Protein AF-A0A2P1PNV8-F1 (afdb_monomer_lite)

Secondary structure (DSSP, 8-state):
--HHHHHHHHHHHHHHHHS----PPP--TT-EEEEEETTEEEEEEEEEEETTEEEEEEPPTTT-PPPS-TTTS-EEEE-GGGEEPPP-PPPPPPPP-PPPPPP--------PPPPP-PPPPPPP-PPP----------------------S---SSPPPEEEEEEEESSSEEEEEEEEEETTEEEETTS-EEEEEE-TTSEEEEEES-GGG-SEEEEEEETTEEEEEEESSGGGTT-GGGEEEEEE--THHHHS-TTSS--TT-PPTT-EEEEEETTEEEEEEEEEE-SSEEEEEESSTTSPPEEEEGGGEEE-

Radius of gyration: 32.15 Å; chains: 1; bounding box: 77×94×90 Å

Structure (mmCIF, N/CA/C/O backbone):
data_AF-A0A2P1PNV8-F1
#
_entry.id   AF-A0A2P1PNV8-F1
#
loop_
_atom_site.group_PDB
_atom_site.id
_atom_site.type_symbol
_atom_site.label_atom_id
_atom_site.label_alt_id
_atom_site.label_comp_id
_atom_site.label_asym_id
_atom_site.label_entity_id
_atom_site.label_seq_id
_atom_site.pdbx_PDB_ins_code
_atom_site.Cartn_x
_atom_site.Cartn_y
_atom_site.Cartn_z
_atom_site.occupancy
_atom_site.B_iso_or_equiv
_atom_site.auth_seq_id
_atom_site.auth_comp_id
_atom_site.auth_asym_id
_atom_site.auth_atom_id
_atom_site.pdbx_PDB_model_num
ATOM 1 N N . MET A 1 1 ? -4.593 -5.694 -66.565 1.00 55.56 1 MET A N 1
ATOM 2 C CA . MET A 1 1 ? -4.814 -5.630 -65.098 1.00 55.56 1 MET A CA 1
ATOM 3 C C . MET A 1 1 ? -3.541 -5.500 -64.235 1.00 55.56 1 MET A C 1
ATOM 5 O O . MET A 1 1 ? -3.686 -5.375 -63.031 1.00 55.56 1 MET A O 1
ATOM 9 N N . ARG A 1 2 ? -2.308 -5.434 -64.776 1.00 52.28 2 ARG A N 1
ATOM 10 C CA . ARG A 1 2 ? -1.071 -5.348 -63.953 1.00 52.28 2 ARG A CA 1
ATOM 11 C C . ARG A 1 2 ? -0.603 -3.929 -63.569 1.00 52.28 2 ARG A C 1
ATOM 13 O O . ARG A 1 2 ? 0.247 -3.788 -62.704 1.00 52.28 2 ARG A O 1
ATOM 20 N N . VAL A 1 3 ? -1.182 -2.878 -64.154 1.00 51.75 3 VAL A N 1
ATOM 21 C CA . VAL A 1 3 ? -0.738 -1.480 -63.939 1.00 51.75 3 VAL A CA 1
ATOM 22 C C . VAL A 1 3 ? -1.290 -0.867 -62.637 1.00 51.75 3 VAL A C 1
ATOM 24 O O . VAL A 1 3 ? -0.670 0.018 -62.060 1.00 51.75 3 VAL A O 1
ATOM 27 N N . ARG A 1 4 ? -2.406 -1.381 -62.095 1.00 52.06 4 ARG A N 1
ATOM 28 C CA . ARG A 1 4 ? -3.006 -0.859 -60.848 1.00 52.06 4 ARG A CA 1
ATOM 29 C C . ARG A 1 4 ? -2.235 -1.227 -59.569 1.00 52.06 4 ARG A C 1
ATOM 31 O O . ARG A 1 4 ? -2.367 -0.512 -58.579 1.00 52.06 4 ARG A O 1
ATOM 38 N N . HIS A 1 5 ? -1.412 -2.279 -59.584 1.00 52.78 5 HIS A N 1
ATOM 39 C CA . HIS A 1 5 ? -0.628 -2.687 -58.407 1.00 52.78 5 HIS A CA 1
ATOM 40 C C . HIS A 1 5 ? 0.687 -1.912 -58.241 1.00 52.78 5 HIS A C 1
ATOM 42 O O . HIS A 1 5 ? 1.102 -1.672 -57.112 1.00 52.78 5 HIS A O 1
ATOM 48 N N . LEU A 1 6 ? 1.296 -1.433 -59.331 1.00 55.78 6 LEU A N 1
ATOM 49 C CA . LEU A 1 6 ? 2.515 -0.614 -59.258 1.00 55.78 6 LEU A CA 1
ATOM 50 C C . LEU A 1 6 ? 2.248 0.796 -58.706 1.00 55.78 6 LEU A C 1
ATOM 52 O O . LEU A 1 6 ? 3.079 1.332 -57.979 1.00 55.78 6 LEU A O 1
ATOM 56 N N . LEU A 1 7 ? 1.067 1.368 -58.970 1.00 58.81 7 LEU A N 1
ATOM 57 C CA . LEU A 1 7 ? 0.715 2.705 -58.477 1.00 58.81 7 LEU A CA 1
ATOM 58 C C . LEU A 1 7 ? 0.464 2.737 -56.954 1.00 58.81 7 LEU A C 1
ATOM 60 O O . LEU A 1 7 ? 0.778 3.729 -56.308 1.00 58.81 7 LEU A O 1
ATOM 64 N N . HIS A 1 8 ? -0.038 1.644 -56.362 1.00 57.22 8 HIS A N 1
ATOM 65 C CA . HIS A 1 8 ? -0.255 1.557 -54.909 1.00 57.22 8 HIS A CA 1
ATOM 66 C C . HIS A 1 8 ? 1.054 1.363 -54.130 1.00 57.22 8 HIS A C 1
ATOM 68 O O . HIS A 1 8 ? 1.217 1.947 -53.061 1.00 57.22 8 HIS A O 1
ATOM 74 N N . ALA A 1 9 ? 2.012 0.603 -54.674 1.00 60.09 9 ALA A N 1
ATOM 75 C CA . ALA A 1 9 ? 3.318 0.418 -54.040 1.00 60.09 9 ALA A CA 1
ATOM 76 C C . ALA A 1 9 ? 4.155 1.712 -54.041 1.00 60.09 9 ALA A C 1
ATOM 78 O O . ALA A 1 9 ? 4.793 2.034 -53.041 1.00 60.09 9 ALA A O 1
ATOM 79 N N . ALA A 1 10 ? 4.103 2.492 -55.127 1.00 59.62 10 ALA A N 1
ATOM 80 C CA . ALA A 1 10 ? 4.797 3.778 -55.206 1.00 59.62 10 ALA A CA 1
ATOM 81 C C . ALA A 1 10 ? 4.191 4.837 -54.265 1.00 59.62 10 ALA A C 1
ATOM 83 O O . ALA A 1 10 ? 4.927 5.614 -53.660 1.00 59.62 10 ALA A O 1
ATOM 84 N N . LEU A 1 11 ? 2.863 4.840 -54.089 1.00 58.59 11 LEU A N 1
ATOM 85 C CA . LEU A 1 11 ? 2.192 5.775 -53.181 1.00 58.59 11 LEU A CA 1
ATOM 86 C C . LEU A 1 11 ? 2.457 5.442 -51.700 1.00 58.59 11 LEU A C 1
ATOM 88 O O . LEU A 1 11 ? 2.653 6.352 -50.901 1.00 58.59 11 LEU A O 1
ATOM 92 N N . ALA A 1 12 ? 2.546 4.156 -51.337 1.00 56.88 12 ALA A N 1
ATOM 93 C CA . ALA A 1 12 ? 2.898 3.735 -49.977 1.00 56.88 12 ALA A CA 1
ATOM 94 C C . ALA A 1 12 ? 4.347 4.095 -49.594 1.00 56.88 12 ALA A C 1
ATOM 96 O O . ALA A 1 12 ? 4.614 4.445 -48.445 1.00 56.88 12 ALA A O 1
ATOM 97 N N . LEU A 1 13 ? 5.279 4.071 -50.556 1.00 55.22 13 LEU A N 1
ATOM 98 C CA . LEU A 1 13 ? 6.666 4.478 -50.312 1.00 55.22 13 LEU A CA 1
ATOM 99 C C . LEU A 1 13 ? 6.799 5.998 -50.109 1.00 55.22 13 LEU A C 1
ATOM 101 O O . LEU A 1 13 ? 7.635 6.435 -49.323 1.00 55.22 13 LEU A O 1
ATOM 105 N N . LEU A 1 14 ? 5.960 6.806 -50.770 1.00 53.53 14 LEU A N 1
ATOM 106 C CA . LEU A 1 14 ? 6.000 8.267 -50.641 1.00 53.53 14 LEU A CA 1
ATOM 107 C C . LEU A 1 14 ? 5.450 8.763 -49.289 1.00 53.53 14 LEU A C 1
ATOM 109 O O . LEU A 1 14 ? 5.936 9.761 -48.760 1.00 53.53 14 LEU A O 1
ATOM 113 N N . ILE A 1 15 ? 4.475 8.057 -48.704 1.00 58.16 15 ILE A N 1
ATOM 114 C CA . ILE A 1 15 ? 3.885 8.423 -47.403 1.00 58.16 15 ILE A CA 1
ATOM 115 C C . ILE A 1 15 ? 4.885 8.200 -46.253 1.00 58.16 15 ILE A C 1
ATOM 117 O O . ILE A 1 15 ? 4.979 9.042 -45.362 1.00 58.16 15 ILE A O 1
ATOM 121 N N . ASN A 1 16 ? 5.706 7.143 -46.309 1.00 53.16 16 ASN A N 1
ATOM 122 C CA . ASN A 1 16 ? 6.742 6.881 -45.296 1.00 53.16 16 ASN A CA 1
ATOM 123 C C . ASN A 1 16 ? 7.929 7.861 -45.340 1.00 53.16 16 ASN A C 1
ATOM 125 O O . ASN A 1 16 ? 8.643 7.984 -44.353 1.00 53.16 16 ASN A O 1
ATOM 129 N N . VAL A 1 17 ? 8.152 8.566 -46.455 1.00 57.34 17 VAL A N 1
ATOM 130 C CA . VAL A 1 17 ? 9.231 9.570 -46.567 1.00 57.34 17 VAL A CA 1
ATOM 131 C C . VAL A 1 17 ? 8.767 10.956 -46.105 1.00 57.34 17 VAL A C 1
ATOM 133 O O . VAL A 1 17 ? 9.571 11.744 -45.613 1.00 57.34 17 VAL A O 1
ATOM 136 N N . LEU A 1 18 ? 7.468 11.256 -46.222 1.00 54.50 18 LEU A N 1
ATOM 137 C CA . LEU A 1 18 ? 6.887 12.525 -45.763 1.00 54.50 18 LEU A CA 1
ATOM 138 C C . LEU A 1 18 ? 6.610 12.551 -44.255 1.00 54.50 18 LEU A C 1
ATOM 140 O O . LEU A 1 18 ? 6.590 13.628 -43.664 1.00 54.50 18 LEU A O 1
ATOM 144 N N . MET A 1 19 ? 6.464 11.388 -43.617 1.00 54.50 19 MET A N 1
ATOM 145 C CA . MET A 1 19 ? 6.553 11.262 -42.163 1.00 54.50 19 MET A CA 1
ATOM 146 C C . MET A 1 19 ? 8.001 10.982 -41.776 1.00 54.50 19 MET A C 1
ATOM 148 O O . MET A 1 19 ? 8.349 9.877 -41.366 1.00 54.50 19 MET A O 1
ATOM 152 N N . GLY A 1 20 ? 8.860 11.992 -41.955 1.00 52.88 20 GLY A N 1
ATOM 153 C CA . GLY A 1 20 ? 10.214 11.957 -41.409 1.00 52.88 20 GLY A CA 1
ATOM 154 C C . GLY A 1 20 ? 10.164 11.547 -39.932 1.00 52.88 20 GLY A C 1
ATOM 155 O O . GLY A 1 20 ? 9.179 11.873 -39.260 1.00 52.88 20 GLY A O 1
ATOM 156 N N . PRO A 1 21 ? 11.168 10.806 -39.429 1.00 60.69 21 PRO A N 1
ATOM 157 C CA . PRO A 1 21 ? 11.173 10.360 -38.045 1.00 60.69 21 PRO A CA 1
ATOM 158 C C . PRO A 1 21 ? 1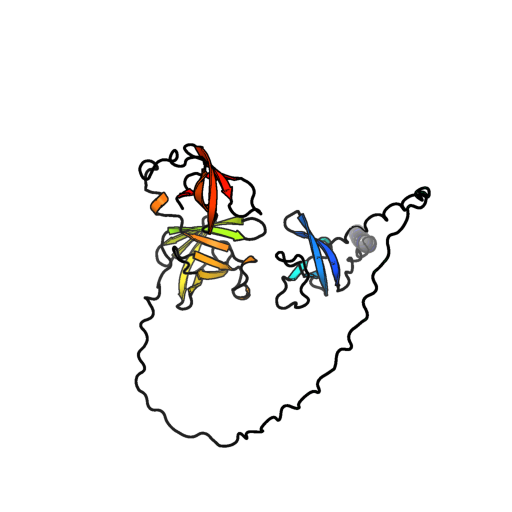0.967 11.593 -37.174 1.00 60.69 21 PRO A C 1
ATOM 160 O O . PRO A 1 21 ? 11.778 12.519 -37.214 1.00 60.69 21 PRO A O 1
ATOM 163 N N . ALA A 1 22 ? 9.846 11.642 -36.452 1.00 61.66 22 ALA A N 1
ATOM 164 C CA . ALA A 1 22 ? 9.661 12.635 -35.414 1.00 61.66 22 ALA A CA 1
ATOM 165 C C . ALA A 1 22 ? 10.887 12.493 -34.515 1.00 61.66 22 ALA A C 1
ATOM 167 O O . ALA A 1 22 ? 11.084 11.429 -33.927 1.00 61.66 22 ALA A O 1
ATOM 168 N N . PHE A 1 23 ? 11.771 13.492 -34.534 1.00 65.69 23 PHE A N 1
ATOM 169 C CA . PHE A 1 23 ? 12.992 13.464 -33.746 1.00 65.69 23 PHE A CA 1
ATOM 170 C C . PHE A 1 23 ? 12.557 13.240 -32.305 1.00 65.69 23 PHE A C 1
ATOM 172 O O . PHE A 1 23 ? 11.892 14.096 -31.720 1.00 65.69 23 PHE A O 1
ATOM 179 N N . ALA A 1 24 ? 12.832 12.045 -31.784 1.00 76.50 24 ALA A N 1
ATOM 180 C CA . ALA A 1 24 ? 12.531 11.733 -30.404 1.00 76.50 24 ALA A CA 1
ATOM 181 C C . ALA A 1 24 ? 13.266 12.775 -29.566 1.00 76.50 24 ALA A C 1
ATOM 183 O O . ALA A 1 24 ? 14.473 12.949 -29.734 1.00 76.50 24 ALA A O 1
ATOM 184 N N . THR A 1 25 ? 12.528 13.508 -28.734 1.00 89.25 25 THR A N 1
ATOM 185 C CA . THR A 1 25 ? 13.113 14.492 -27.829 1.00 89.25 25 THR A CA 1
ATOM 186 C C . THR A 1 25 ? 14.240 13.816 -27.052 1.00 89.25 25 THR A C 1
ATOM 188 O O . THR A 1 25 ? 14.023 12.801 -26.387 1.00 89.25 25 THR A O 1
ATOM 191 N N . GLU A 1 26 ? 15.454 14.338 -27.203 1.00 94.62 26 GLU A N 1
ATOM 192 C CA . GLU A 1 26 ? 16.631 13.844 -26.501 1.00 94.62 26 GLU A CA 1
ATOM 193 C C . GLU A 1 26 ? 16.784 14.621 -25.192 1.00 94.62 26 GLU A C 1
ATOM 195 O O . GLU A 1 26 ? 16.826 15.854 -25.181 1.00 94.62 26 GLU A O 1
ATOM 200 N N . PHE A 1 27 ? 16.843 13.889 -24.088 1.00 96.12 27 PHE A N 1
ATOM 201 C CA . PHE A 1 27 ? 16.972 14.407 -22.739 1.00 96.12 27 PHE A CA 1
ATOM 202 C C . PHE A 1 27 ? 18.385 14.162 -22.219 1.00 96.12 27 PHE A C 1
ATOM 204 O O . PHE A 1 27 ? 18.948 13.077 -22.364 1.00 96.12 27 PHE A O 1
ATOM 211 N N . GLN A 1 28 ? 18.961 15.177 -21.583 1.00 97.19 28 GLN A N 1
ATOM 212 C CA . GLN A 1 28 ? 20.329 15.116 -21.076 1.00 97.19 28 GLN A CA 1
ATOM 213 C C . GLN A 1 28 ? 20.356 14.580 -19.633 1.00 97.19 28 GLN A C 1
ATOM 215 O O . GLN A 1 28 ? 19.495 14.956 -18.834 1.00 97.19 28 GLN A O 1
ATOM 220 N N . PRO A 1 29 ? 21.340 13.748 -19.242 1.00 97.19 29 PRO A N 1
ATOM 221 C CA . PRO A 1 29 ? 21.543 13.378 -17.842 1.00 97.19 29 PRO A CA 1
ATOM 222 C C . PRO A 1 29 ? 21.634 14.607 -16.924 1.00 97.19 29 PRO A C 1
ATOM 224 O O . PRO A 1 29 ? 22.308 15.587 -17.234 1.00 97.19 29 PRO A O 1
ATOM 227 N N . GLY A 1 30 ? 20.941 14.557 -15.789 1.00 95.62 30 GLY A N 1
ATOM 228 C CA . GLY A 1 30 ? 20.807 15.656 -14.833 1.00 95.62 30 GLY A CA 1
ATOM 229 C C . GLY A 1 30 ? 19.710 16.674 -15.168 1.00 95.62 30 GLY A C 1
ATOM 230 O O . GLY A 1 30 ? 19.400 1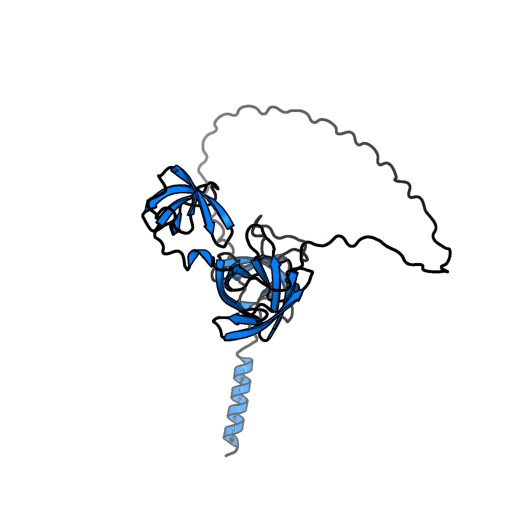7.516 -14.327 1.00 95.62 30 GLY A O 1
ATOM 231 N N . GLN A 1 31 ? 19.093 16.606 -16.352 1.00 97.12 31 GLN A N 1
ATOM 232 C CA . GLN A 1 31 ? 18.015 17.513 -16.740 1.00 97.12 31 GLN A CA 1
ATOM 233 C C . GLN A 1 31 ? 16.759 17.277 -15.894 1.00 97.12 31 GLN A C 1
ATOM 235 O O . GLN A 1 31 ? 16.350 16.136 -15.683 1.00 97.12 31 GLN A O 1
ATOM 240 N N . ILE A 1 32 ? 16.127 18.359 -15.434 1.00 96.81 32 ILE A N 1
ATOM 241 C CA . ILE A 1 32 ? 14.820 18.283 -14.776 1.00 96.81 32 ILE A CA 1
ATOM 242 C C . ILE A 1 32 ? 13.729 18.252 -15.842 1.00 96.81 32 ILE A C 1
ATOM 244 O O . ILE A 1 32 ? 13.701 19.094 -16.742 1.00 96.81 32 ILE A O 1
ATOM 248 N N . VAL A 1 33 ? 12.837 17.277 -15.721 1.00 97.06 33 VAL A N 1
ATOM 249 C CA . VAL A 1 33 ? 11.672 17.071 -16.582 1.00 97.06 33 VAL A CA 1
ATOM 250 C C . VAL A 1 33 ? 10.409 17.016 -15.733 1.00 97.06 33 VAL A C 1
ATOM 252 O O . VAL A 1 33 ? 10.455 16.706 -14.545 1.00 97.06 33 VAL A O 1
ATOM 255 N N . ILE A 1 34 ? 9.276 17.320 -16.354 1.00 96.50 34 ILE A N 1
ATOM 256 C CA . ILE A 1 34 ? 7.944 17.149 -15.789 1.00 96.50 34 ILE A CA 1
ATOM 257 C C . ILE A 1 34 ? 7.341 15.870 -16.359 1.00 96.50 34 ILE A C 1
ATOM 259 O O . ILE A 1 34 ? 7.235 15.718 -17.580 1.00 96.50 34 ILE A O 1
ATOM 263 N N . VAL A 1 35 ? 6.922 14.980 -15.466 1.00 95.25 35 VAL A N 1
ATOM 264 C CA . VAL A 1 35 ? 6.282 13.702 -15.783 1.00 95.25 35 VAL A CA 1
ATOM 265 C C . VAL A 1 35 ? 4.850 13.735 -15.271 1.00 95.25 35 VAL A C 1
ATOM 267 O O . VAL A 1 35 ? 4.600 14.187 -14.155 1.00 95.25 35 VAL A O 1
ATOM 270 N N . GLN A 1 36 ? 3.894 13.253 -16.064 1.00 90.75 36 GLN A N 1
ATOM 271 C CA . GLN A 1 36 ? 2.532 13.041 -15.572 1.00 90.75 36 GLN A CA 1
ATOM 272 C C . GLN A 1 36 ? 2.494 11.760 -14.735 1.00 90.75 36 GLN A C 1
ATOM 274 O O . GLN A 1 36 ? 2.420 10.656 -15.273 1.00 90.75 36 GLN A O 1
ATOM 279 N N . HIS A 1 37 ? 2.545 11.907 -13.415 1.00 82.56 37 HIS A N 1
ATOM 280 C CA . HIS A 1 37 ? 2.456 10.807 -12.464 1.00 82.56 37 HIS A CA 1
ATOM 281 C C . HIS A 1 37 ? 1.074 10.855 -11.795 1.00 82.56 37 HIS A C 1
ATOM 283 O O . HIS A 1 37 ? 0.705 11.842 -11.164 1.00 82.56 37 HIS A O 1
ATOM 289 N N . TYR A 1 38 ? 0.242 9.832 -12.019 1.00 79.38 38 TYR A N 1
ATOM 290 C CA . TYR A 1 38 ? -1.154 9.775 -11.540 1.00 79.38 38 TYR A CA 1
ATOM 291 C C . TYR A 1 38 ? -2.004 11.023 -11.859 1.00 79.38 38 TYR A C 1
ATOM 293 O O . TYR A 1 38 ? -2.808 11.481 -11.046 1.00 79.38 38 TYR A O 1
ATOM 301 N N . GLY A 1 39 ? -1.827 11.587 -13.058 1.00 80.12 39 GLY A N 1
ATOM 302 C CA . GLY A 1 39 ? -2.577 12.763 -13.514 1.00 80.12 39 GLY A CA 1
ATOM 303 C C . GLY A 1 39 ? -2.142 14.084 -12.874 1.00 80.12 39 GLY A C 1
ATOM 304 O O . GLY A 1 39 ? -2.829 15.091 -13.047 1.00 80.12 39 GLY A O 1
ATOM 305 N N . LYS A 1 40 ? -1.025 14.093 -12.138 1.00 83.75 40 LYS A N 1
ATOM 306 C CA . LYS A 1 40 ? -0.378 15.309 -11.650 1.00 83.75 40 LYS A CA 1
ATOM 307 C C . LYS A 1 40 ? 1.003 15.467 -12.294 1.00 83.75 40 LYS A C 1
ATOM 309 O O . LYS A 1 40 ? 1.719 14.479 -12.448 1.00 83.75 40 LYS A O 1
ATOM 314 N N . PRO A 1 41 ? 1.395 16.696 -12.663 1.00 92.12 41 PRO A N 1
ATOM 315 C CA . PRO A 1 41 ? 2.754 16.969 -13.098 1.00 92.12 41 PRO A CA 1
ATOM 316 C C . PRO A 1 41 ? 3.701 16.915 -11.894 1.00 92.12 41 PRO A C 1
ATOM 318 O O . PRO A 1 41 ? 3.511 17.646 -10.923 1.00 92.12 41 PRO A O 1
ATOM 321 N N . GLU A 1 42 ? 4.731 16.082 -11.977 1.00 93.88 42 GLU A N 1
ATOM 322 C CA . GLU A 1 42 ? 5.781 15.961 -10.966 1.00 93.88 42 GLU A CA 1
ATOM 323 C C . GLU A 1 42 ? 7.166 16.136 -11.598 1.00 93.88 42 GLU A C 1
ATOM 325 O O . GLU A 1 42 ? 7.382 15.798 -12.762 1.00 93.88 42 GLU A O 1
ATOM 330 N N . GLU A 1 43 ? 8.105 16.693 -10.833 1.00 95.44 43 GLU A N 1
ATOM 331 C CA . GLU A 1 43 ? 9.486 16.883 -11.277 1.00 95.44 43 GLU A CA 1
ATOM 332 C C . GLU A 1 43 ? 10.300 15.601 -11.095 1.00 95.44 43 GLU A C 1
ATOM 334 O O . GLU A 1 43 ? 10.363 15.036 -10.001 1.00 95.44 43 GLU A O 1
ATOM 339 N N . ALA A 1 44 ? 11.001 15.199 -12.151 1.00 96.12 44 ALA A N 1
ATOM 340 C CA . ALA A 1 44 ? 11.962 14.109 -12.117 1.00 96.12 44 ALA A CA 1
ATOM 341 C C . ALA A 1 44 ? 13.298 14.548 -12.729 1.00 96.12 44 ALA A C 1
ATOM 343 O O . ALA A 1 44 ? 13.352 15.428 -13.590 1.00 96.12 44 ALA A O 1
ATOM 344 N N . ARG A 1 45 ? 14.393 13.930 -12.285 1.00 97.25 45 ARG A N 1
ATOM 345 C CA . ARG A 1 45 ? 15.743 14.146 -12.811 1.00 97.25 45 ARG A CA 1
ATOM 346 C C . ARG A 1 45 ? 16.077 13.031 -13.790 1.00 97.25 45 ARG A C 1
ATOM 348 O O . ARG A 1 45 ? 16.015 11.856 -13.441 1.00 97.25 45 ARG A O 1
ATOM 355 N N . VAL A 1 46 ? 16.440 13.383 -15.016 1.00 97.44 46 VAL A N 1
ATOM 356 C CA . VAL A 1 46 ? 16.873 12.414 -16.026 1.00 97.44 46 VAL A CA 1
ATOM 357 C C . VAL A 1 46 ? 18.188 11.794 -15.570 1.00 97.44 46 VAL A C 1
ATOM 359 O O . VAL A 1 46 ? 19.164 12.499 -15.330 1.00 97.44 46 VAL A O 1
ATOM 362 N N . VAL A 1 47 ? 18.224 10.472 -15.442 1.00 96.75 47 VAL A N 1
ATOM 363 C CA . VAL A 1 47 ? 19.439 9.726 -15.095 1.00 96.75 47 VAL A CA 1
ATOM 364 C C . VAL A 1 47 ? 20.186 9.355 -16.369 1.00 96.75 47 VAL A C 1
ATOM 366 O O . VAL A 1 47 ? 21.384 9.600 -16.487 1.00 96.75 47 VAL A O 1
ATOM 369 N N . ARG A 1 48 ? 19.470 8.771 -17.335 1.00 96.94 48 ARG A N 1
ATOM 370 C CA . ARG A 1 48 ? 19.981 8.423 -18.666 1.00 96.94 48 ARG A CA 1
ATOM 371 C C . ARG A 1 48 ? 18.836 8.219 -19.655 1.00 96.94 48 ARG A C 1
ATOM 373 O O . ARG A 1 48 ? 17.716 7.923 -19.246 1.00 96.94 48 ARG A O 1
ATOM 380 N N . GLN A 1 49 ? 19.147 8.300 -20.942 1.00 97.44 49 GLN A N 1
ATOM 381 C CA . GLN A 1 49 ? 18.262 7.899 -22.032 1.00 97.44 49 GLN A CA 1
ATOM 382 C C . GLN A 1 49 ? 18.950 6.818 -22.864 1.00 97.44 49 GLN A C 1
ATOM 384 O O . GLN A 1 49 ? 20.128 6.939 -23.198 1.00 97.44 49 GLN A O 1
ATOM 389 N N . ASP A 1 50 ? 18.222 5.752 -23.170 1.00 95.31 50 ASP A N 1
ATOM 390 C CA . ASP A 1 50 ? 18.689 4.642 -23.993 1.00 95.31 50 ASP A CA 1
ATOM 391 C C . ASP A 1 50 ? 17.549 4.119 -24.888 1.00 95.31 50 ASP A C 1
ATOM 393 O O . ASP A 1 50 ? 16.485 4.731 -24.997 1.00 95.31 50 ASP A O 1
ATOM 397 N N . GLN A 1 51 ? 17.775 2.999 -25.579 1.00 92.44 51 GLN A N 1
ATOM 398 C CA . GLN A 1 51 ? 16.792 2.415 -26.499 1.00 92.44 51 GLN A CA 1
ATOM 399 C C . GLN A 1 51 ? 15.487 1.953 -25.823 1.00 92.44 51 GLN A C 1
ATOM 401 O O . GLN A 1 51 ? 14.507 1.708 -26.523 1.00 92.44 51 GLN A O 1
ATOM 406 N N . TYR A 1 52 ? 15.462 1.809 -24.492 1.00 90.94 52 TYR A N 1
ATOM 407 C CA . TYR A 1 52 ? 14.275 1.404 -23.733 1.00 90.94 52 TYR A CA 1
ATOM 408 C C . TYR A 1 52 ? 13.433 2.597 -23.259 1.00 90.94 52 TYR A C 1
ATOM 410 O O . TYR A 1 52 ? 12.297 2.405 -22.825 1.00 90.94 52 TYR A O 1
ATOM 418 N N . GLY A 1 53 ? 13.962 3.819 -23.353 1.00 94.69 53 GLY A N 1
ATOM 419 C CA . GLY A 1 53 ? 13.291 5.047 -22.943 1.00 94.69 53 GLY A CA 1
ATOM 420 C C . GLY A 1 53 ? 14.206 5.947 -22.122 1.00 94.69 53 GLY A C 1
ATOM 421 O O . GLY A 1 53 ? 15.425 5.959 -22.290 1.00 94.69 53 GLY A O 1
ATOM 422 N N . VAL A 1 54 ? 13.606 6.721 -21.224 1.00 96.81 54 VAL A N 1
ATOM 423 C CA . VAL A 1 54 ? 14.317 7.651 -20.345 1.00 96.81 54 VAL A CA 1
ATOM 424 C C . VAL A 1 54 ? 14.186 7.160 -18.913 1.00 96.81 54 VAL A C 1
ATOM 426 O O . VAL A 1 54 ? 13.086 7.117 -18.366 1.00 96.81 54 VAL A O 1
ATOM 429 N N . LEU A 1 55 ? 15.305 6.781 -18.300 1.00 96.69 55 LEU A N 1
ATOM 430 C CA . LEU A 1 55 ? 15.352 6.480 -16.877 1.00 96.69 55 LEU A CA 1
ATOM 431 C C . LEU A 1 55 ? 15.337 7.801 -16.111 1.00 96.69 55 LEU A C 1
ATOM 433 O O . LEU A 1 55 ? 16.273 8.599 -16.222 1.00 96.69 55 LEU A O 1
ATOM 437 N N . VAL A 1 56 ? 14.292 8.015 -15.323 1.00 97.25 56 VAL A N 1
ATOM 438 C CA . VAL A 1 56 ? 14.140 9.191 -14.470 1.00 97.25 56 VAL A CA 1
ATOM 439 C C . VAL A 1 56 ? 14.246 8.805 -12.999 1.00 97.25 56 VAL A C 1
ATOM 441 O O . VAL A 1 56 ? 13.956 7.675 -12.609 1.00 97.25 56 VAL A O 1
ATOM 444 N N . GLN A 1 57 ? 14.679 9.758 -12.188 1.00 96.38 57 GLN A N 1
ATOM 445 C CA . GLN A 1 57 ? 14.753 9.678 -10.740 1.00 96.38 57 GLN A CA 1
ATOM 446 C C . GLN A 1 57 ? 13.762 10.665 -10.137 1.00 96.38 57 GLN A C 1
ATOM 448 O O . GLN A 1 57 ? 13.761 11.843 -10.499 1.00 96.38 57 GLN A O 1
ATOM 453 N N . TRP A 1 58 ? 12.949 10.197 -9.200 1.00 93.25 58 TRP A N 1
ATOM 454 C CA . TRP A 1 58 ? 11.981 11.037 -8.504 1.00 93.25 58 TRP A CA 1
ATOM 455 C C . TRP A 1 58 ? 12.631 11.758 -7.322 1.00 93.25 58 TRP A C 1
ATOM 457 O O . TRP A 1 58 ? 13.620 11.280 -6.758 1.00 93.25 58 TRP A O 1
ATOM 467 N N . LYS A 1 59 ? 12.071 12.911 -6.946 1.00 89.88 59 LYS A N 1
ATOM 468 C CA . LYS A 1 59 ? 12.391 13.534 -5.658 1.00 89.88 59 LYS A CA 1
ATOM 469 C C . LYS A 1 59 ? 11.960 12.606 -4.526 1.00 89.88 59 LYS A C 1
ATOM 471 O O . LYS A 1 59 ? 10.918 11.958 -4.620 1.00 89.88 59 LYS A O 1
ATOM 476 N N . ASP A 1 60 ? 12.737 12.568 -3.454 1.00 79.56 60 ASP A N 1
ATOM 477 C CA . ASP A 1 60 ? 12.284 11.974 -2.205 1.00 79.56 60 ASP A CA 1
ATOM 478 C C . ASP A 1 60 ? 11.120 12.809 -1.662 1.00 79.56 60 ASP A C 1
ATOM 480 O O . ASP A 1 60 ? 11.172 14.038 -1.627 1.00 79.56 60 ASP A O 1
ATOM 484 N N . TRP A 1 61 ? 10.032 12.152 -1.280 1.00 75.25 61 TRP A N 1
ATOM 485 C CA . TRP A 1 61 ? 8.843 12.833 -0.780 1.00 75.25 61 TRP A CA 1
ATOM 486 C C . TRP A 1 61 ? 9.050 13.402 0.632 1.00 75.25 61 TRP A C 1
ATOM 488 O O . TRP A 1 61 ? 8.312 14.307 1.019 1.00 75.25 61 TRP A O 1
ATOM 498 N N . GLN A 1 62 ? 10.016 12.882 1.404 1.00 67.19 62 GLN A N 1
ATOM 499 C CA . GLN A 1 62 ? 10.287 13.339 2.769 1.00 67.19 62 GLN A CA 1
ATOM 500 C C . GLN A 1 62 ? 10.965 14.705 2.783 1.00 67.19 62 GLN A C 1
ATOM 502 O O . GLN A 1 62 ? 10.590 15.566 3.577 1.00 67.19 62 GLN A O 1
ATOM 507 N N . ASP A 1 63 ? 11.961 14.900 1.919 1.00 82.75 63 ASP A N 1
ATOM 508 C CA . ASP A 1 63 ? 12.793 16.107 1.913 1.00 82.75 63 ASP A CA 1
ATOM 509 C C . ASP A 1 63 ? 12.706 16.924 0.610 1.00 82.75 63 ASP A C 1
ATOM 511 O O . ASP A 1 63 ? 13.197 18.053 0.553 1.00 82.75 63 ASP A O 1
ATOM 515 N N . GLY A 1 64 ? 12.039 16.406 -0.425 1.00 86.62 64 GLY A N 1
ATOM 516 C CA . GLY A 1 64 ? 11.880 17.068 -1.719 1.00 86.62 64 GLY A CA 1
ATOM 517 C C . GLY A 1 64 ? 13.162 17.123 -2.556 1.00 86.62 64 GLY A C 1
ATOM 518 O O . GLY A 1 64 ? 13.217 17.890 -3.525 1.00 86.62 64 GLY A O 1
ATOM 519 N N . THR A 1 65 ? 14.196 16.358 -2.198 1.00 91.31 65 THR A N 1
ATOM 520 C CA . THR A 1 65 ? 15.511 16.387 -2.846 1.00 91.31 65 THR A CA 1
ATOM 521 C C . THR A 1 65 ? 15.737 15.192 -3.770 1.00 91.31 65 THR A C 1
ATOM 523 O O . THR A 1 65 ? 15.072 14.162 -3.683 1.00 91.31 65 THR A O 1
ATOM 526 N N . PHE A 1 66 ? 16.667 15.341 -4.713 1.00 91.81 66 PHE A N 1
ATOM 527 C CA . PHE A 1 66 ? 17.164 14.220 -5.503 1.00 91.81 66 PHE A CA 1
ATOM 528 C C . PHE A 1 66 ? 18.392 13.642 -4.805 1.00 91.81 66 PHE A C 1
ATOM 530 O O . PHE A 1 66 ? 19.390 14.343 -4.648 1.00 91.81 66 PHE A O 1
ATOM 537 N N . HIS A 1 67 ? 18.345 12.366 -4.435 1.00 86.00 67 HIS A N 1
ATOM 538 C CA . HIS A 1 67 ? 19.514 11.677 -3.886 1.00 86.00 67 HIS A CA 1
ATOM 539 C C . HIS A 1 67 ? 20.493 11.323 -5.003 1.00 86.00 67 HIS A C 1
ATOM 541 O O . HIS A 1 67 ? 20.086 10.876 -6.068 1.00 86.00 67 HIS A O 1
ATOM 547 N N . ASP A 1 68 ? 21.796 11.491 -4.802 1.00 87.44 68 ASP A N 1
ATOM 548 C CA . ASP A 1 68 ? 22.779 11.111 -5.833 1.00 87.44 68 ASP A CA 1
ATOM 549 C C . ASP A 1 68 ? 23.056 9.600 -5.865 1.00 87.44 68 ASP A C 1
ATOM 551 O O . ASP A 1 68 ? 23.541 9.070 -6.865 1.00 87.44 68 ASP A O 1
ATOM 555 N N . ASP A 1 69 ? 22.690 8.887 -4.799 1.00 89.19 69 ASP A N 1
ATOM 556 C CA . ASP A 1 69 ? 22.765 7.434 -4.747 1.00 89.19 69 ASP A CA 1
ATOM 557 C C . ASP A 1 69 ? 21.574 6.783 -5.472 1.00 89.19 69 ASP A C 1
ATOM 559 O O . ASP A 1 69 ? 20.468 6.653 -4.944 1.00 89.19 69 ASP A O 1
ATOM 563 N N . LEU A 1 70 ? 21.815 6.335 -6.705 1.00 83.38 70 LEU A N 1
ATOM 564 C CA . LEU A 1 70 ? 20.818 5.629 -7.515 1.00 83.38 70 LEU A CA 1
ATOM 565 C C . LEU A 1 70 ? 20.401 4.270 -6.931 1.00 83.38 70 LEU A C 1
ATOM 567 O O . LEU A 1 70 ? 19.382 3.736 -7.362 1.00 83.38 70 LEU A O 1
ATOM 571 N N . ALA A 1 71 ? 21.163 3.690 -5.994 1.00 78.12 71 ALA A N 1
ATOM 572 C CA . ALA A 1 71 ? 20.803 2.411 -5.380 1.00 78.12 71 ALA A CA 1
ATOM 573 C C . ALA A 1 71 ? 19.631 2.546 -4.398 1.00 78.12 71 ALA A C 1
ATOM 575 O O . ALA A 1 71 ? 18.882 1.591 -4.192 1.00 78.12 71 ALA A O 1
ATOM 576 N N . THR A 1 72 ? 19.475 3.726 -3.800 1.00 75.69 72 THR A N 1
ATOM 577 C CA . THR A 1 72 ? 18.437 4.023 -2.805 1.00 75.69 72 THR A CA 1
ATOM 578 C C . THR A 1 72 ? 17.341 4.927 -3.355 1.00 75.69 72 THR A C 1
ATOM 580 O O . THR A 1 72 ? 16.217 4.906 -2.852 1.00 75.69 72 THR A O 1
ATOM 583 N N . ALA A 1 73 ? 17.628 5.681 -4.416 1.00 82.06 73 ALA A N 1
ATOM 584 C CA . ALA A 1 73 ? 16.656 6.578 -5.006 1.00 82.06 73 ALA A CA 1
ATOM 585 C C . ALA A 1 73 ? 15.607 5.849 -5.871 1.00 82.06 73 ALA A C 1
ATOM 587 O O . ALA A 1 73 ? 15.954 4.997 -6.696 1.00 82.06 73 ALA A O 1
ATOM 588 N N . PRO A 1 74 ? 14.321 6.226 -5.767 1.00 82.06 74 PRO A N 1
ATOM 589 C CA . PRO A 1 74 ? 13.281 5.698 -6.639 1.00 82.06 74 PRO A CA 1
ATOM 590 C C . PRO A 1 74 ? 13.541 6.116 -8.094 1.00 82.06 74 PRO A C 1
ATOM 592 O O . PRO A 1 74 ? 13.558 7.304 -8.425 1.00 82.06 74 PRO A O 1
ATOM 595 N N . THR A 1 75 ? 13.725 5.128 -8.972 1.00 92.69 75 THR A N 1
ATOM 596 C CA . THR A 1 75 ? 13.921 5.330 -10.415 1.00 92.69 75 THR A CA 1
ATOM 597 C C . THR A 1 75 ? 12.903 4.545 -11.234 1.00 92.69 75 THR A C 1
ATOM 599 O O . THR A 1 75 ? 12.410 3.499 -10.806 1.00 92.69 75 THR A O 1
ATOM 602 N N . GLU A 1 76 ? 12.565 5.060 -12.414 1.00 92.56 76 GLU A N 1
ATOM 603 C CA . GLU A 1 76 ? 11.575 4.464 -13.313 1.00 92.56 76 GLU A CA 1
ATOM 604 C C . GLU A 1 76 ? 11.875 4.824 -14.775 1.00 92.56 76 GLU A C 1
ATOM 606 O O . GLU A 1 76 ? 12.336 5.929 -15.060 1.00 92.56 76 GLU A O 1
ATOM 611 N N . TYR A 1 77 ? 11.616 3.908 -15.712 1.00 95.19 77 TYR A N 1
ATOM 612 C CA . TYR A 1 77 ? 11.682 4.216 -17.143 1.00 95.19 77 TYR A CA 1
ATOM 613 C C . TYR A 1 77 ? 10.384 4.860 -17.627 1.00 95.19 77 TYR A C 1
ATOM 615 O O . TYR A 1 77 ? 9.293 4.382 -17.322 1.00 95.19 77 TYR A O 1
ATOM 623 N N . ARG A 1 78 ? 10.515 5.914 -18.433 1.00 95.31 78 ARG A N 1
ATOM 624 C CA . ARG A 1 78 ? 9.410 6.637 -19.069 1.00 95.31 78 ARG A CA 1
ATOM 625 C C . ARG A 1 78 ? 9.614 6.750 -20.568 1.00 95.31 78 ARG A C 1
ATOM 627 O O . ARG A 1 78 ? 10.748 6.787 -21.055 1.00 95.31 78 ARG A O 1
ATOM 634 N N . GLN A 1 79 ? 8.511 6.809 -21.307 1.00 94.50 79 GLN A N 1
ATOM 635 C CA . GLN A 1 79 ? 8.578 7.067 -22.741 1.00 94.50 79 GLN A CA 1
ATOM 636 C C . GLN A 1 79 ? 8.904 8.550 -22.975 1.00 94.50 79 GLN A C 1
ATOM 638 O O . GLN A 1 79 ? 8.351 9.398 -22.277 1.00 94.50 79 GLN A O 1
ATOM 643 N N . PRO A 1 80 ? 9.733 8.911 -23.975 1.00 94.81 80 PRO A N 1
ATOM 644 C CA . PRO A 1 80 ? 10.060 10.313 -24.255 1.00 94.81 80 PRO A CA 1
ATOM 645 C C . PRO A 1 80 ? 8.834 11.225 -24.430 1.00 94.81 80 PRO A C 1
ATOM 647 O O . PRO A 1 80 ? 8.888 12.398 -24.082 1.00 94.81 80 PRO A O 1
ATOM 650 N N . ALA A 1 81 ? 7.718 10.685 -24.933 1.00 92.81 81 ALA A N 1
ATOM 651 C CA . ALA A 1 81 ? 6.463 11.415 -25.119 1.00 92.81 81 ALA A CA 1
ATOM 652 C C . ALA A 1 81 ? 5.702 11.720 -23.809 1.00 92.81 81 ALA A C 1
ATOM 654 O O . ALA A 1 81 ? 4.824 12.578 -23.805 1.00 92.81 81 ALA A O 1
ATOM 655 N N . GLU A 1 82 ? 6.017 11.032 -22.708 1.00 92.31 82 GLU A N 1
ATOM 656 C CA . GLU A 1 82 ? 5.430 11.265 -21.375 1.00 92.31 82 GLU A CA 1
ATOM 657 C C . GLU A 1 82 ? 6.159 12.368 -20.598 1.00 92.31 82 GLU A C 1
ATOM 659 O O . GLU A 1 82 ? 5.721 12.779 -19.520 1.00 92.31 82 GLU A O 1
ATOM 664 N N . LEU A 1 83 ? 7.292 12.822 -21.135 1.00 95.94 83 LEU A N 1
ATOM 665 C CA . LEU A 1 83 ? 8.177 13.789 -20.520 1.00 95.94 83 LEU A CA 1
ATOM 666 C C . LEU A 1 83 ? 8.011 15.143 -21.192 1.00 95.94 83 LEU A C 1
ATOM 668 O O . LEU A 1 83 ? 7.971 15.267 -22.416 1.00 95.94 83 LEU A O 1
ATOM 672 N N . SER A 1 84 ? 7.966 16.186 -20.377 1.00 95.69 84 SER A N 1
ATOM 673 C CA . SER A 1 84 ? 7.951 17.564 -20.854 1.00 95.69 84 SER A CA 1
ATOM 674 C C . SER A 1 84 ? 9.028 18.371 -20.150 1.00 95.69 84 SER A C 1
ATOM 676 O O . SER A 1 84 ? 9.375 18.108 -19.001 1.00 95.69 84 SER A O 1
ATOM 678 N N . LEU A 1 85 ? 9.604 19.349 -20.845 1.00 94.81 85 LEU A N 1
ATOM 679 C CA . LEU A 1 85 ? 10.525 20.276 -20.199 1.00 94.81 85 LEU A CA 1
ATOM 680 C C . LEU A 1 85 ? 9.716 21.207 -19.290 1.00 94.81 85 LEU A C 1
ATOM 682 O O . LEU A 1 85 ? 8.641 21.650 -19.710 1.00 94.81 85 LEU A O 1
ATOM 686 N N . PRO A 1 86 ? 10.199 21.528 -18.074 1.00 91.88 86 PRO A N 1
ATOM 687 C CA . PRO A 1 86 ? 9.573 22.565 -17.273 1.00 91.88 86 PRO A CA 1
ATOM 688 C C . PRO A 1 86 ? 9.513 23.823 -18.134 1.00 91.88 86 PRO A C 1
ATOM 690 O O . PRO A 1 86 ? 10.532 24.256 -18.678 1.00 91.88 86 PRO A O 1
ATOM 693 N N . SER A 1 87 ? 8.306 24.364 -18.324 1.00 89.00 87 SER A N 1
ATOM 694 C CA . SER A 1 87 ? 8.126 25.594 -19.089 1.00 89.00 87 SER A CA 1
ATOM 695 C C . SER A 1 87 ? 9.071 26.625 -18.494 1.00 89.00 87 SER A C 1
ATOM 697 O O . SER A 1 87 ? 8.924 26.960 -17.317 1.00 89.00 87 SER A O 1
ATOM 699 N N . ALA A 1 88 ? 10.050 27.095 -19.276 1.00 76.38 88 ALA A N 1
ATOM 700 C CA . ALA A 1 88 ? 10.933 28.163 -18.840 1.00 76.38 88 ALA A CA 1
ATOM 701 C C . ALA A 1 88 ? 10.026 29.278 -18.324 1.00 76.38 88 ALA A C 1
ATOM 703 O O . ALA A 1 88 ? 9.180 29.775 -19.074 1.00 76.38 88 ALA A O 1
ATOM 704 N N . ALA A 1 89 ? 10.105 29.575 -17.024 1.00 62.12 89 ALA A N 1
ATOM 705 C CA . ALA A 1 89 ? 9.304 30.633 -16.441 1.00 62.12 89 ALA A CA 1
ATOM 706 C C . ALA A 1 89 ? 9.530 31.866 -17.316 1.00 62.12 89 ALA A C 1
ATOM 708 O O . ALA A 1 89 ? 10.684 32.241 -17.545 1.00 62.12 89 ALA A O 1
ATOM 709 N N . ALA A 1 90 ? 8.450 32.422 -17.879 1.00 53.22 90 ALA A N 1
ATOM 710 C CA . ALA A 1 90 ? 8.552 33.611 -18.711 1.00 53.22 90 ALA A CA 1
ATOM 711 C C . ALA A 1 90 ? 9.428 34.618 -17.953 1.00 53.22 90 ALA A C 1
ATOM 713 O O . ALA A 1 90 ? 9.202 34.795 -16.748 1.00 53.22 90 ALA A O 1
ATOM 714 N N . PRO A 1 91 ? 10.461 35.199 -18.592 1.00 59.31 91 PRO A N 1
ATOM 715 C CA . PRO A 1 91 ? 11.382 36.089 -17.908 1.00 59.31 91 PRO A CA 1
ATOM 716 C C . PRO A 1 91 ? 10.548 37.123 -17.166 1.00 59.31 91 PRO A C 1
ATOM 718 O O . PRO A 1 91 ? 9.734 37.819 -17.776 1.00 59.31 91 PRO A O 1
ATOM 721 N N . LYS A 1 92 ? 10.682 37.138 -15.834 1.00 53.09 92 LYS A N 1
ATOM 722 C CA . LYS A 1 92 ? 9.947 38.060 -14.970 1.00 53.09 92 LYS A CA 1
ATOM 723 C C . LYS A 1 92 ? 10.133 39.450 -15.587 1.00 53.09 92 LYS A C 1
ATOM 725 O O . LYS A 1 92 ? 11.292 39.829 -15.775 1.00 53.09 92 LYS A O 1
ATOM 730 N N . PRO A 1 93 ? 9.058 40.160 -15.984 1.00 57.47 93 PRO A N 1
ATOM 731 C CA . PRO A 1 93 ? 9.201 41.448 -16.645 1.00 57.47 93 PRO A CA 1
ATOM 732 C C . PRO A 1 93 ? 10.105 42.304 -15.771 1.00 57.47 93 PRO A C 1
ATOM 734 O O . PRO A 1 93 ? 9.869 42.405 -14.564 1.00 57.47 93 PRO A O 1
ATOM 737 N N . ALA A 1 94 ? 11.192 42.806 -16.363 1.00 58.75 94 ALA A N 1
ATOM 738 C CA . ALA A 1 94 ? 12.165 43.619 -15.656 1.00 58.75 94 ALA A CA 1
ATOM 739 C C . ALA A 1 94 ? 11.392 44.714 -14.921 1.00 58.75 94 ALA A C 1
ATOM 741 O O . ALA A 1 94 ? 10.674 45.490 -15.557 1.00 58.75 94 ALA A O 1
ATOM 742 N N . SER A 1 95 ? 11.464 44.710 -13.587 1.00 58.03 95 SER A N 1
ATOM 743 C CA . SER A 1 95 ? 10.807 45.721 -12.769 1.00 58.03 95 SER A CA 1
ATOM 744 C C . SER A 1 95 ? 11.195 47.085 -13.322 1.00 58.03 95 SER A C 1
ATOM 746 O O . SER A 1 95 ? 12.384 47.398 -13.411 1.00 58.03 95 SER A O 1
ATOM 748 N N . ALA A 1 96 ? 10.199 47.867 -13.741 1.00 60.81 96 ALA A N 1
ATOM 749 C CA . ALA A 1 96 ? 10.422 49.241 -14.154 1.00 60.81 96 ALA A CA 1
ATOM 750 C C . ALA A 1 96 ? 11.216 49.962 -13.047 1.00 60.81 96 ALA A C 1
ATOM 752 O O . ALA A 1 96 ? 10.949 49.714 -11.865 1.00 60.81 96 ALA A O 1
ATOM 753 N N . PRO A 1 97 ? 12.207 50.802 -13.399 1.00 56.03 97 PRO A N 1
ATOM 754 C CA . PRO A 1 97 ? 13.054 51.471 -12.424 1.00 56.03 97 PRO A CA 1
ATOM 755 C C . PRO A 1 97 ? 12.186 52.227 -11.418 1.00 56.03 97 PRO A C 1
ATOM 757 O O . PRO A 1 97 ? 11.438 53.141 -11.765 1.00 56.03 97 PRO A O 1
ATOM 760 N N . GLN A 1 98 ? 12.266 51.792 -10.166 1.00 58.62 98 GLN A N 1
ATOM 761 C CA . GLN A 1 98 ? 11.566 52.400 -9.048 1.00 58.62 98 GLN A CA 1
ATOM 762 C C . GLN A 1 98 ? 12.179 53.794 -8.813 1.00 58.62 98 GLN A C 1
ATOM 764 O O . GLN A 1 98 ? 13.406 53.898 -8.725 1.00 58.62 98 GLN A O 1
ATOM 769 N N . PRO A 1 99 ? 11.382 54.878 -8.760 1.00 56.78 99 PRO A N 1
ATOM 770 C CA . PRO A 1 99 ? 11.913 56.220 -8.548 1.00 56.78 99 PRO A CA 1
ATOM 771 C C . PRO A 1 99 ? 12.641 56.296 -7.202 1.00 56.78 99 PRO A C 1
ATOM 773 O O . PRO A 1 99 ? 12.150 55.798 -6.187 1.00 56.78 99 PRO A O 1
ATOM 776 N N . ALA A 1 100 ? 13.833 56.895 -7.226 1.00 55.16 100 ALA A N 1
ATOM 777 C CA . ALA A 1 100 ? 14.743 56.992 -6.094 1.00 55.16 100 ALA A CA 1
ATOM 778 C C . ALA A 1 100 ? 14.054 57.615 -4.869 1.00 55.16 100 ALA A C 1
ATOM 780 O O . ALA A 1 100 ? 13.653 58.779 -4.888 1.00 55.16 100 ALA A O 1
ATOM 781 N N . ALA A 1 101 ? 13.938 56.832 -3.797 1.00 53.22 101 ALA A N 1
ATOM 782 C CA . ALA A 1 101 ? 13.574 57.330 -2.480 1.00 53.22 101 ALA A CA 1
ATOM 783 C C . ALA A 1 101 ? 14.800 57.980 -1.816 1.00 53.22 101 ALA A C 1
ATOM 785 O O . ALA A 1 101 ? 15.918 57.473 -1.907 1.00 53.22 101 ALA A O 1
ATOM 786 N N . ALA A 1 102 ? 14.567 59.123 -1.173 1.00 59.69 102 ALA A N 1
ATOM 787 C CA . ALA A 1 102 ? 15.558 59.932 -0.471 1.00 59.69 102 ALA A CA 1
ATOM 788 C C . ALA A 1 102 ? 16.253 59.172 0.686 1.00 59.69 102 ALA A C 1
ATOM 790 O O . ALA A 1 102 ? 15.652 58.273 1.280 1.00 59.69 102 ALA A O 1
ATOM 791 N N . PRO A 1 103 ? 17.501 59.540 1.039 1.00 55.72 103 PRO A N 1
ATOM 792 C CA . PRO A 1 103 ? 18.302 58.814 2.021 1.00 55.72 103 PRO A CA 1
ATOM 793 C C . PRO A 1 103 ? 17.780 59.010 3.453 1.00 55.72 103 PRO A C 1
ATOM 795 O O . PRO A 1 103 ? 17.669 60.135 3.937 1.00 55.72 103 PRO A O 1
ATOM 798 N N . SER A 1 104 ? 17.498 57.905 4.147 1.00 49.81 104 SER A N 1
ATOM 799 C CA . SER A 1 104 ? 17.390 57.856 5.610 1.00 49.81 104 SER A CA 1
ATOM 800 C C . SER A 1 104 ? 18.598 57.152 6.215 1.00 49.81 104 SER A C 1
ATOM 802 O O . SER A 1 104 ? 19.127 56.197 5.652 1.00 49.81 104 SER A O 1
ATOM 804 N N . ALA A 1 105 ? 19.037 57.712 7.338 1.00 47.44 105 ALA A N 1
ATOM 805 C CA . ALA A 1 105 ? 20.318 57.509 7.993 1.00 47.44 105 ALA A CA 1
ATOM 806 C C . ALA A 1 105 ? 20.557 56.091 8.544 1.00 47.44 105 ALA A C 1
ATOM 808 O O . ALA A 1 105 ? 19.646 55.415 9.020 1.00 47.44 105 ALA A O 1
ATOM 809 N N . GLU A 1 106 ? 21.832 55.701 8.502 1.00 51.69 106 GLU A N 1
ATOM 810 C CA . GLU A 1 106 ? 22.427 54.485 9.064 1.00 51.69 106 GLU A CA 1
ATOM 811 C C . GLU A 1 106 ? 22.353 54.424 10.600 1.00 51.69 106 GLU A C 1
ATOM 813 O O . GLU A 1 106 ? 22.407 55.453 11.279 1.00 51.69 106 GLU A O 1
ATOM 818 N N . PRO A 1 107 ? 22.392 53.202 11.160 1.00 51.53 107 PRO A N 1
ATOM 819 C CA . PRO A 1 107 ? 23.248 52.964 12.317 1.00 51.53 107 PRO A CA 1
ATOM 820 C C . PRO A 1 107 ? 24.272 51.835 12.097 1.00 51.53 107 PRO A C 1
ATOM 822 O O . PRO A 1 107 ? 23.942 50.669 11.895 1.00 51.53 107 PRO A O 1
ATOM 825 N N . SER A 1 108 ? 25.533 52.257 12.197 1.00 45.66 108 SER A N 1
ATOM 826 C CA . SER A 1 108 ? 26.770 51.600 12.638 1.00 45.66 108 SER A CA 1
ATOM 827 C C . SER A 1 108 ? 26.817 50.074 12.817 1.00 45.66 108 SER A C 1
ATOM 829 O O . SER A 1 108 ? 26.340 49.504 13.798 1.00 45.66 108 SER A O 1
ATOM 831 N N . THR A 1 109 ? 27.592 49.445 11.935 1.00 44.34 109 THR A N 1
ATOM 832 C CA . THR A 1 109 ? 28.181 48.103 12.042 1.00 44.34 109 THR A CA 1
ATOM 833 C C . THR A 1 109 ? 29.218 47.994 13.170 1.00 44.34 109 THR A C 1
ATOM 835 O O . THR A 1 109 ? 30.190 48.747 13.212 1.00 44.34 109 THR A O 1
ATOM 838 N N . VAL A 1 110 ? 29.063 46.991 14.042 1.00 51.12 110 VAL A N 1
ATOM 839 C CA . VAL A 1 110 ? 30.085 46.542 15.005 1.00 51.12 110 VAL A CA 1
ATOM 840 C C . VAL A 1 110 ? 30.940 45.452 14.353 1.00 51.12 110 VAL A C 1
ATOM 842 O O . VAL A 1 110 ? 30.496 44.321 14.163 1.00 51.12 110 VAL A O 1
ATOM 845 N N . THR A 1 111 ? 32.186 45.790 14.025 1.00 49.88 111 THR A N 1
ATOM 846 C CA . THR A 1 111 ? 33.197 44.860 13.502 1.00 49.88 111 THR A CA 1
ATOM 847 C C . THR A 1 111 ? 33.839 44.085 14.654 1.00 49.88 111 THR A C 1
ATOM 849 O O . THR A 1 111 ? 34.536 44.661 15.488 1.00 49.88 111 THR A O 1
ATOM 852 N N . ARG A 1 112 ? 33.635 42.764 14.702 1.00 48.31 112 ARG A N 1
ATOM 853 C CA . ARG A 1 112 ? 34.304 41.856 15.647 1.00 48.31 112 ARG A CA 1
ATOM 854 C C . ARG A 1 112 ? 35.482 41.156 14.944 1.00 48.31 112 ARG A C 1
ATOM 856 O O . ARG A 1 112 ? 35.261 40.557 13.894 1.00 48.31 112 ARG A O 1
ATOM 863 N N . PRO A 1 113 ? 36.715 41.199 15.485 1.00 58.66 113 PRO A N 1
ATOM 864 C CA . PRO A 1 113 ? 37.874 40.588 14.838 1.00 58.66 113 PRO A CA 1
ATOM 865 C C . PRO A 1 113 ? 37.887 39.056 14.961 1.00 58.66 113 PRO A C 1
ATOM 867 O O . PRO A 1 113 ? 37.446 38.474 15.957 1.00 58.66 113 PRO A O 1
ATOM 870 N N . ALA A 1 114 ? 38.411 38.424 13.910 1.00 51.09 114 ALA A N 1
ATOM 871 C CA . ALA A 1 114 ? 38.539 36.985 13.728 1.00 51.09 114 ALA A CA 1
ATOM 872 C C . ALA A 1 114 ? 39.540 36.345 14.710 1.00 51.09 114 ALA A C 1
ATOM 874 O O . ALA A 1 114 ? 40.617 36.882 14.969 1.00 51.09 114 ALA A O 1
ATOM 875 N N . ARG A 1 115 ? 39.191 35.159 15.226 1.00 51.56 115 ARG A N 1
ATOM 876 C CA . ARG A 1 115 ? 40.104 34.268 15.959 1.00 51.56 115 ARG A CA 1
ATOM 877 C C . ARG A 1 115 ? 40.896 33.403 14.967 1.00 51.56 115 ARG A C 1
ATOM 879 O O . ARG A 1 115 ? 40.275 32.848 14.062 1.00 51.56 115 ARG A O 1
ATOM 886 N N . PRO A 1 116 ? 42.209 33.203 15.161 1.00 56.53 116 PRO A N 1
ATOM 887 C CA . PRO A 1 116 ? 42.962 32.201 14.418 1.00 56.53 116 PRO A CA 1
ATOM 888 C C . PRO A 1 116 ? 42.623 30.789 14.925 1.00 56.53 116 PRO A C 1
ATOM 890 O O . PRO A 1 116 ? 42.641 30.529 16.129 1.00 56.53 116 PRO A O 1
ATOM 893 N N . VAL A 1 117 ? 42.308 29.884 13.996 1.00 58.22 117 VAL A N 1
ATOM 894 C CA . VAL A 1 117 ? 42.119 28.450 14.252 1.00 58.22 117 VAL A CA 1
ATOM 895 C C . VAL A 1 117 ? 43.476 27.765 14.105 1.00 58.22 117 VAL A C 1
ATOM 897 O O . VAL A 1 117 ? 44.053 27.729 13.021 1.00 58.22 117 VAL A O 1
ATOM 900 N N . SER A 1 118 ? 44.000 27.255 15.213 1.00 50.62 118 SER A N 1
ATOM 901 C CA . SER A 1 118 ? 45.178 26.395 15.260 1.00 50.62 118 SER A CA 1
ATOM 902 C C . SER A 1 118 ? 44.813 24.969 14.842 1.00 50.62 118 SER A C 1
ATOM 904 O O . SER A 1 118 ? 43.831 24.388 15.298 1.00 50.62 118 SER A O 1
ATOM 906 N N . ASN A 1 119 ? 45.635 24.426 13.950 1.00 51.25 119 ASN A N 1
ATOM 907 C CA . ASN A 1 119 ? 45.516 23.123 13.310 1.00 51.25 119 ASN A CA 1
ATOM 908 C C . ASN A 1 119 ? 46.336 22.082 14.108 1.00 51.25 119 ASN A C 1
ATOM 910 O O . ASN A 1 119 ? 47.553 22.260 14.204 1.00 51.25 119 ASN A O 1
ATOM 914 N N . PRO A 1 120 ? 45.749 21.025 14.702 1.00 54.94 120 PRO A N 1
ATOM 915 C CA . PRO A 1 120 ? 46.531 19.939 15.281 1.00 54.94 120 PRO A CA 1
ATOM 916 C C . PRO A 1 120 ? 46.779 18.811 14.270 1.00 54.94 120 PRO A C 1
ATOM 918 O O . PRO A 1 120 ? 45.875 18.287 13.625 1.00 54.94 120 PRO A O 1
ATOM 921 N N . ALA A 1 121 ? 48.058 18.459 14.175 1.00 49.25 121 ALA A N 1
ATOM 922 C CA . ALA A 1 121 ? 48.659 17.485 13.283 1.00 49.25 121 ALA A CA 1
ATOM 923 C C . ALA A 1 121 ? 48.015 16.086 13.315 1.00 49.25 121 ALA A C 1
ATOM 925 O O . ALA A 1 121 ? 47.674 15.540 14.367 1.00 49.25 121 ALA A O 1
ATOM 926 N N . ALA A 1 122 ? 47.960 15.490 12.124 1.00 43.69 122 ALA A N 1
ATOM 927 C CA . ALA A 1 122 ? 47.625 14.099 11.872 1.00 43.69 122 ALA A CA 1
ATOM 928 C C . ALA A 1 122 ? 48.591 13.145 12.598 1.00 43.69 122 ALA A C 1
ATOM 930 O O . ALA A 1 122 ? 49.812 13.277 12.501 1.00 43.69 122 ALA A O 1
ATOM 931 N N . ARG A 1 123 ? 48.036 12.147 13.293 1.00 50.66 123 ARG A N 1
ATOM 932 C CA . ARG A 1 123 ? 48.782 10.987 13.795 1.00 50.66 123 ARG A CA 1
ATOM 933 C C . ARG A 1 123 ? 48.647 9.828 12.799 1.00 50.66 123 ARG A C 1
ATOM 935 O O . ARG A 1 123 ? 47.522 9.529 12.403 1.00 50.66 123 ARG A O 1
ATOM 942 N N . PRO A 1 124 ? 49.741 9.152 12.412 1.00 55.03 124 PRO A N 1
ATOM 943 C CA . PRO A 1 124 ? 49.664 7.952 11.590 1.00 55.03 124 PRO A CA 1
ATOM 944 C C . PRO A 1 124 ? 49.187 6.760 12.430 1.00 55.03 124 PRO A C 1
ATOM 946 O O . PRO A 1 124 ? 49.718 6.490 13.507 1.00 55.03 124 PRO A O 1
ATOM 949 N N . ILE A 1 125 ? 48.182 6.045 11.924 1.00 52.69 125 ILE A N 1
ATOM 950 C CA . ILE A 1 125 ? 47.715 4.773 12.481 1.00 52.69 125 ILE A CA 1
ATOM 951 C C . ILE A 1 125 ? 48.627 3.667 11.945 1.00 52.69 125 ILE A C 1
ATOM 953 O O . ILE A 1 125 ? 48.640 3.363 10.753 1.00 52.69 125 ILE A O 1
ATOM 957 N N . THR A 1 126 ? 49.402 3.071 12.844 1.00 47.62 126 THR A N 1
ATOM 958 C CA . THR A 1 126 ? 50.212 1.877 12.609 1.00 47.62 126 THR A CA 1
ATOM 959 C C . THR A 1 126 ? 49.298 0.658 12.474 1.00 47.62 126 THR A C 1
ATOM 961 O O . THR A 1 126 ? 48.537 0.328 13.380 1.00 47.62 126 THR A O 1
ATOM 964 N N . ARG A 1 127 ? 49.379 -0.021 11.330 1.00 45.50 127 ARG A N 1
ATOM 965 C CA . ARG A 1 127 ? 48.663 -1.263 11.016 1.00 45.50 127 ARG A CA 1
ATOM 966 C C . ARG A 1 127 ? 49.551 -2.455 11.399 1.00 45.50 127 ARG A C 1
ATOM 968 O O . ARG A 1 127 ? 50.629 -2.571 10.817 1.00 45.50 127 ARG A O 1
ATOM 975 N N . PRO A 1 128 ? 49.163 -3.349 12.326 1.00 53.19 128 PRO A N 1
ATOM 976 C CA . PRO A 1 128 ? 49.902 -4.587 12.515 1.00 53.19 128 PRO A CA 1
ATOM 977 C C . PRO A 1 128 ? 49.517 -5.603 11.435 1.00 53.19 128 PRO A C 1
ATOM 979 O O . PRO A 1 128 ? 48.349 -5.940 11.241 1.00 53.19 128 PRO A O 1
ATOM 982 N N . ALA A 1 129 ? 50.538 -6.075 10.724 1.00 47.25 129 ALA A N 1
ATOM 983 C CA . ALA A 1 129 ? 50.481 -7.246 9.870 1.00 47.25 129 ALA A CA 1
ATOM 984 C C . ALA A 1 129 ? 50.442 -8.501 10.757 1.00 47.25 129 ALA A C 1
ATOM 986 O O . ALA A 1 129 ? 51.414 -8.808 11.444 1.00 47.25 129 ALA A O 1
ATOM 987 N N . GLY A 1 130 ? 49.310 -9.203 10.760 1.00 44.28 130 GLY A N 1
ATOM 988 C CA . GLY A 1 130 ? 49.161 -10.534 11.346 1.00 44.28 130 GLY A CA 1
ATOM 989 C C . GLY A 1 130 ? 49.038 -11.562 10.229 1.00 44.28 130 GLY A C 1
ATOM 990 O O . GLY A 1 130 ? 48.098 -11.504 9.441 1.00 44.28 130 GLY A O 1
ATOM 991 N N . GLY A 1 131 ? 50.034 -12.442 10.131 1.00 41.22 131 GLY A N 1
ATOM 992 C CA . GLY A 1 131 ? 50.153 -13.474 9.108 1.00 41.22 131 GLY A CA 1
ATOM 993 C C . GLY A 1 131 ? 49.113 -14.586 9.232 1.00 41.22 131 GLY A C 1
ATOM 994 O O . GLY A 1 131 ? 48.670 -14.936 10.323 1.00 41.22 131 GLY A O 1
ATOM 995 N N . PHE A 1 132 ? 48.762 -15.158 8.083 1.00 41.94 132 PHE A N 1
ATOM 996 C CA . PHE A 1 132 ? 47.850 -16.287 7.953 1.00 41.94 132 PHE A CA 1
ATOM 997 C C . PHE A 1 132 ? 48.460 -17.288 6.966 1.00 41.94 132 PHE A C 1
ATOM 999 O O . PHE A 1 132 ? 48.343 -17.088 5.763 1.00 41.94 132 PHE A O 1
ATOM 1006 N N . ILE A 1 133 ? 49.137 -18.334 7.459 1.00 44.47 133 ILE A N 1
ATOM 1007 C CA . ILE A 1 133 ? 49.390 -19.591 6.728 1.00 44.47 133 ILE A CA 1
ATOM 1008 C C . ILE A 1 133 ? 49.501 -20.729 7.757 1.00 44.47 133 ILE A C 1
ATOM 1010 O O . ILE A 1 133 ? 50.388 -20.702 8.607 1.00 44.47 133 ILE A O 1
ATOM 1014 N N . GLY A 1 134 ? 48.640 -21.746 7.658 1.00 37.03 134 GLY A N 1
ATOM 1015 C CA . GLY A 1 134 ? 48.830 -23.036 8.335 1.00 37.03 134 GLY A CA 1
ATOM 1016 C C . GLY A 1 134 ? 47.569 -23.913 8.347 1.00 37.03 134 GLY A C 1
ATOM 1017 O O . GLY A 1 134 ? 46.498 -23.369 8.592 1.00 37.03 134 GLY A O 1
ATOM 1018 N N . PRO A 1 135 ? 47.645 -25.224 8.031 1.00 55.06 135 PRO A N 1
ATOM 1019 C CA . PRO A 1 135 ? 46.584 -25.912 7.299 1.00 55.06 135 PRO A CA 1
ATOM 1020 C C . PRO A 1 135 ? 45.605 -26.726 8.155 1.00 55.06 135 PRO A C 1
ATOM 1022 O O . PRO A 1 135 ? 45.860 -27.098 9.297 1.00 55.06 135 PRO A O 1
ATOM 1025 N N . ALA A 1 136 ? 44.478 -27.022 7.510 1.00 43.69 136 ALA A N 1
ATOM 1026 C CA . ALA A 1 136 ? 43.373 -27.836 7.976 1.00 43.69 136 ALA A CA 1
ATOM 1027 C C . ALA A 1 136 ? 43.725 -29.324 8.113 1.00 43.69 136 ALA A C 1
ATOM 1029 O O . ALA A 1 136 ? 44.204 -29.926 7.158 1.00 43.69 136 ALA A O 1
ATOM 1030 N N . THR A 1 137 ? 43.327 -29.921 9.238 1.00 43.91 137 THR A N 1
ATOM 1031 C CA . THR A 1 137 ? 42.905 -31.328 9.346 1.00 43.91 137 THR A CA 1
ATOM 1032 C C . THR A 1 137 ? 42.116 -31.537 10.640 1.00 43.91 137 THR A C 1
ATOM 1034 O O . THR A 1 137 ? 42.611 -31.193 11.708 1.00 43.91 137 THR A O 1
ATOM 1037 N N . GLY A 1 138 ? 40.957 -32.199 10.548 1.00 43.00 138 GLY A N 1
ATOM 1038 C CA . GLY A 1 138 ? 40.524 -33.145 11.585 1.00 43.00 138 GLY A CA 1
ATOM 1039 C C . GLY A 1 138 ? 39.308 -32.793 12.451 1.00 43.00 138 GLY A C 1
ATOM 1040 O O . GLY A 1 138 ? 39.415 -32.058 13.418 1.00 43.00 138 GLY A O 1
ATOM 1041 N N . GLN A 1 139 ? 38.214 -33.506 12.162 1.00 34.28 139 GLN A N 1
ATOM 1042 C CA . GLN A 1 139 ? 37.280 -34.139 13.111 1.00 34.28 139 GLN A CA 1
ATOM 1043 C C . GLN A 1 139 ? 36.232 -33.322 13.899 1.00 34.28 139 GLN A C 1
ATOM 1045 O O . GLN A 1 139 ? 36.503 -32.569 14.825 1.00 34.28 139 GLN A O 1
ATOM 1050 N N . LYS A 1 140 ? 34.976 -33.676 13.580 1.00 40.97 140 LYS A N 1
ATOM 1051 C CA . LYS A 1 1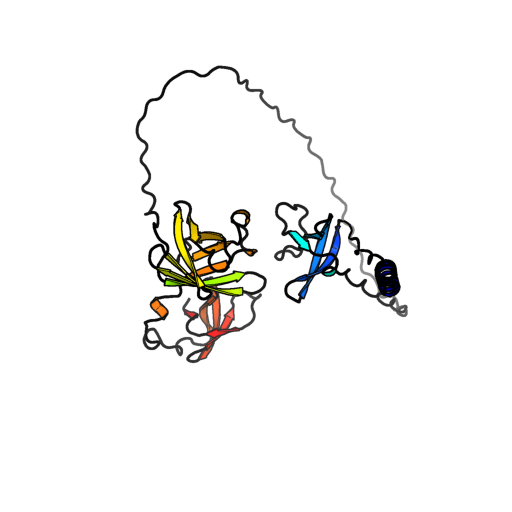40 ? 33.754 -33.623 14.402 1.00 40.97 140 LYS A CA 1
ATOM 1052 C C . LYS A 1 140 ? 33.980 -34.370 15.735 1.00 40.97 140 LYS A C 1
ATOM 1054 O O . LYS A 1 140 ? 34.614 -35.427 15.717 1.00 40.97 140 LYS A O 1
ATOM 1059 N N . PRO A 1 141 ? 33.382 -33.915 16.849 1.00 48.34 141 PRO A N 1
ATOM 1060 C CA . PRO A 1 141 ? 32.140 -34.560 17.266 1.00 48.34 141 PRO A CA 1
ATOM 1061 C C . PRO A 1 141 ? 31.054 -33.588 17.755 1.00 48.34 141 PRO A C 1
ATOM 1063 O O . PRO A 1 141 ? 31.246 -32.401 17.980 1.00 48.34 141 PRO A O 1
ATOM 1066 N N . GLN A 1 142 ? 29.875 -34.179 17.825 1.00 44.31 142 GLN A N 1
ATOM 1067 C CA . GLN A 1 142 ? 28.533 -33.679 18.072 1.00 44.31 142 GLN A CA 1
ATOM 1068 C C . GLN A 1 142 ? 28.238 -33.626 19.580 1.00 44.31 142 GLN A C 1
ATOM 1070 O O . GLN A 1 142 ? 28.553 -34.604 20.249 1.00 44.31 142 GLN A O 1
ATOM 1075 N N . ALA A 1 143 ? 27.610 -32.552 20.078 1.00 40.25 143 ALA A N 1
ATOM 1076 C CA . ALA A 1 143 ? 26.537 -32.584 21.089 1.00 40.25 143 ALA A CA 1
ATOM 1077 C C . ALA A 1 143 ? 26.072 -31.166 21.482 1.00 40.25 143 ALA A C 1
ATOM 1079 O O . ALA A 1 143 ? 26.881 -30.29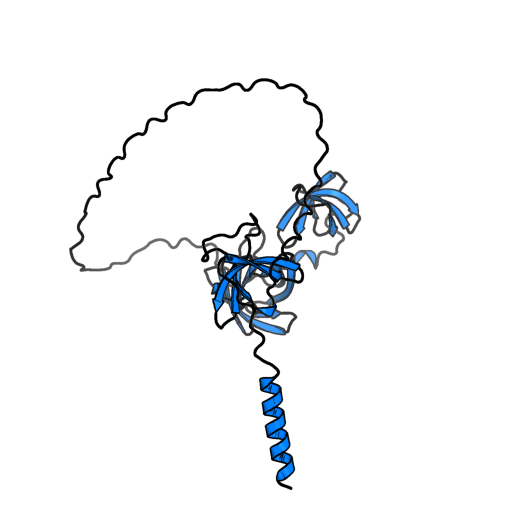5 21.784 1.00 40.25 143 ALA A O 1
ATOM 1080 N N . ASP A 1 144 ? 24.748 -31.012 21.480 1.00 44.66 144 ASP A N 1
ATOM 1081 C CA . ASP A 1 144 ? 23.914 -30.216 22.383 1.00 44.66 144 ASP A CA 1
ATOM 1082 C C . ASP A 1 144 ? 24.184 -28.716 22.563 1.00 44.66 144 ASP A C 1
ATOM 1084 O O . ASP A 1 144 ? 24.916 -28.267 23.441 1.00 44.66 144 ASP A O 1
ATOM 1088 N N . ALA A 1 145 ? 23.408 -27.927 21.816 1.00 40.62 145 ALA A N 1
ATOM 1089 C CA . ALA A 1 145 ? 22.949 -26.620 22.264 1.00 40.62 145 ALA A CA 1
ATOM 1090 C C . ALA A 1 145 ? 21.451 -26.488 21.958 1.00 40.62 145 ALA A C 1
ATOM 1092 O O . ALA A 1 145 ? 21.037 -26.261 20.824 1.00 40.62 145 ALA A O 1
ATOM 1093 N N . THR A 1 146 ? 20.664 -26.721 23.005 1.00 40.00 146 THR A N 1
ATOM 1094 C CA . THR A 1 146 ? 19.339 -26.176 23.310 1.00 40.00 146 THR A CA 1
ATOM 1095 C C . THR A 1 146 ? 18.752 -25.278 22.217 1.00 40.00 146 THR A C 1
ATOM 1097 O O . THR A 1 146 ? 19.040 -24.083 22.153 1.00 40.00 146 THR A O 1
ATOM 1100 N N . ALA A 1 147 ? 17.889 -25.851 21.377 1.00 41.38 147 ALA A N 1
ATOM 1101 C CA . ALA A 1 147 ? 16.998 -25.071 20.535 1.00 41.38 147 ALA A CA 1
ATOM 1102 C C . ALA A 1 147 ? 16.096 -24.246 21.458 1.00 41.38 147 ALA A C 1
ATOM 1104 O O . ALA A 1 147 ? 15.246 -24.793 22.163 1.00 41.38 147 ALA A O 1
ATOM 1105 N N . ALA A 1 148 ? 16.315 -22.931 21.487 1.00 41.28 148 ALA A N 1
ATOM 1106 C CA . ALA A 1 148 ? 15.325 -22.008 22.003 1.00 41.28 148 ALA A CA 1
ATOM 1107 C C . ALA A 1 148 ? 14.021 -22.310 21.263 1.00 41.28 148 ALA A C 1
ATOM 1109 O O . ALA A 1 148 ? 13.967 -22.258 20.034 1.00 41.28 148 ALA A O 1
ATOM 1110 N N . GLN A 1 149 ? 13.005 -22.706 22.018 1.00 37.28 149 GLN A N 1
ATOM 1111 C CA . GLN A 1 149 ? 11.672 -22.957 21.510 1.00 37.28 149 GLN A CA 1
ATOM 1112 C C . GLN A 1 149 ? 11.163 -21.618 20.975 1.00 37.28 149 GLN A C 1
ATOM 1114 O O . GLN A 1 149 ? 10.752 -20.752 21.747 1.00 37.28 149 GLN A O 1
ATOM 1119 N N . GLN A 1 150 ? 11.316 -21.403 19.664 1.00 47.31 150 GLN A N 1
ATOM 1120 C CA . GLN A 1 150 ? 10.761 -20.231 19.005 1.00 47.31 150 GLN A CA 1
ATOM 1121 C C . GLN A 1 150 ? 9.256 -20.229 19.303 1.00 47.31 150 GLN A C 1
ATOM 1123 O O . GLN A 1 150 ? 8.625 -21.288 19.186 1.00 47.31 150 GLN A O 1
ATOM 1128 N N . PRO A 1 151 ? 8.688 -19.092 19.742 1.00 46.16 151 PRO A N 1
ATOM 1129 C CA . PRO A 1 151 ? 7.250 -18.973 19.939 1.00 46.16 151 PRO A CA 1
ATOM 1130 C C . PRO A 1 151 ? 6.552 -19.451 18.662 1.00 46.16 151 PRO A C 1
ATOM 1132 O O . PRO A 1 151 ? 6.996 -19.129 17.562 1.00 46.16 151 PRO A O 1
ATOM 1135 N N . GLY A 1 152 ? 5.566 -20.336 18.844 1.00 55.34 152 GLY A N 1
ATOM 1136 C CA . GLY A 1 152 ? 5.075 -21.273 17.834 1.00 55.34 152 GLY A CA 1
ATOM 1137 C C . GLY A 1 152 ? 4.959 -20.667 16.442 1.00 55.34 152 GLY A C 1
ATOM 1138 O O . GLY A 1 152 ? 4.144 -19.776 16.225 1.00 55.34 152 GLY A O 1
ATOM 1139 N N . ALA A 1 153 ? 5.774 -21.173 15.513 1.00 61.78 153 ALA A N 1
ATOM 1140 C CA . ALA A 1 153 ? 5.738 -20.760 14.120 1.00 61.78 153 ALA A CA 1
ATOM 1141 C C . ALA A 1 153 ? 4.302 -20.888 13.601 1.00 61.78 153 ALA A C 1
ATOM 1143 O O . ALA A 1 153 ? 3.747 -21.993 13.576 1.00 61.78 153 ALA A O 1
ATOM 1144 N N . MET A 1 154 ? 3.692 -19.764 13.220 1.00 70.25 154 MET A N 1
ATOM 1145 C CA . MET A 1 154 ? 2.406 -19.798 12.539 1.00 70.25 154 MET A CA 1
ATOM 1146 C C . MET A 1 154 ? 2.566 -20.662 11.289 1.00 70.25 154 MET A C 1
ATOM 1148 O O . MET A 1 154 ? 3.421 -20.413 10.442 1.00 70.25 154 MET A O 1
ATOM 1152 N N . THR A 1 155 ? 1.770 -21.723 11.203 1.00 86.94 155 THR A N 1
ATOM 1153 C CA . THR A 1 155 ? 1.764 -22.635 10.049 1.00 86.94 155 THR A CA 1
ATOM 1154 C C . THR A 1 155 ? 0.757 -22.203 8.986 1.00 86.94 155 THR A C 1
ATOM 1156 O O . THR A 1 155 ? 0.814 -22.687 7.858 1.00 86.94 155 THR A O 1
ATOM 1159 N N . ALA A 1 156 ? -0.134 -21.272 9.334 1.00 93.38 156 ALA A N 1
ATOM 1160 C CA . ALA A 1 156 ? -1.167 -20.720 8.475 1.00 93.38 156 ALA A CA 1
ATOM 1161 C C . ALA A 1 156 ? -1.367 -19.229 8.779 1.00 93.38 156 ALA A C 1
ATOM 1163 O O . ALA A 1 156 ? -1.119 -18.766 9.894 1.00 93.38 156 ALA A O 1
ATOM 1164 N N . LEU A 1 157 ? -1.825 -18.491 7.774 1.00 94.00 157 LEU A N 1
ATOM 1165 C CA . LEU A 1 157 ? -2.331 -17.134 7.930 1.00 94.00 157 LEU A CA 1
ATOM 1166 C C . LEU A 1 157 ? -3.679 -17.170 8.670 1.00 94.00 157 LEU A C 1
ATOM 1168 O O . LEU A 1 157 ? -4.427 -18.136 8.498 1.00 94.00 157 LEU A O 1
ATOM 1172 N N . PRO A 1 158 ? -4.019 -16.135 9.460 1.00 92.62 158 PRO A N 1
ATOM 1173 C CA . PRO A 1 158 ? -5.350 -16.020 10.046 1.00 92.62 158 PRO A CA 1
ATOM 1174 C C . PRO A 1 158 ? -6.446 -16.126 8.977 1.00 92.62 158 PRO A C 1
ATOM 1176 O O . PRO A 1 158 ? -6.360 -15.510 7.915 1.00 92.62 158 PRO A O 1
ATOM 1179 N N . GLU A 1 159 ? -7.479 -16.919 9.242 1.00 93.81 159 GLU A N 1
ATOM 1180 C CA . GLU A 1 159 ? -8.618 -17.024 8.330 1.00 93.81 159 GLU A CA 1
ATOM 1181 C C . GLU A 1 159 ? -9.456 -15.739 8.349 1.00 93.81 159 GLU A C 1
ATOM 1183 O O . GLU A 1 159 ? -9.558 -15.063 9.374 1.00 93.81 159 GLU A O 1
ATOM 1188 N N . GLY A 1 160 ? -10.081 -15.404 7.216 1.00 94.44 160 GLY A N 1
ATOM 1189 C CA . GLY A 1 160 ? -10.975 -14.249 7.112 1.00 94.44 160 GLY A CA 1
ATOM 1190 C C . GLY A 1 160 ? -10.852 -13.470 5.805 1.00 94.44 160 GLY A C 1
ATOM 1191 O O . GLY A 1 160 ? -10.084 -13.816 4.906 1.00 94.44 160 GLY A O 1
ATOM 1192 N N . GLU A 1 161 ? -11.642 -12.402 5.680 1.00 94.69 161 GLU A N 1
ATOM 1193 C CA . GLU A 1 161 ? -11.474 -11.417 4.606 1.00 94.69 161 GLU A CA 1
ATOM 1194 C C . GLU A 1 161 ? -10.323 -10.465 4.944 1.00 94.69 161 GLU A C 1
ATOM 1196 O O . GLU A 1 161 ? -10.228 -9.979 6.059 1.00 94.69 161 GLU A O 1
ATOM 1201 N N . TYR A 1 162 ? -9.495 -10.136 3.964 1.00 94.69 162 TYR A N 1
ATOM 1202 C CA . TYR A 1 162 ? -8.396 -9.187 4.025 1.00 94.69 162 TYR A CA 1
ATOM 1203 C C . TYR A 1 162 ? -8.678 -8.039 3.065 1.00 94.69 162 TYR A C 1
ATOM 1205 O O . TYR A 1 162 ? -8.902 -8.256 1.871 1.00 94.69 162 TYR A O 1
ATOM 1213 N N . TYR A 1 163 ? -8.630 -6.812 3.576 1.00 93.44 163 TYR A N 1
ATOM 1214 C CA . TYR A 1 163 ? -8.751 -5.603 2.766 1.00 93.44 163 TYR A CA 1
ATOM 1215 C C . TYR A 1 163 ? -7.368 -5.081 2.424 1.00 93.44 163 TYR A C 1
ATOM 1217 O O . TYR A 1 163 ? -6.589 -4.757 3.322 1.00 93.44 163 TYR A O 1
ATOM 1225 N N . CYS A 1 164 ? -7.088 -5.002 1.127 1.00 93.75 164 CYS A N 1
ATOM 1226 C CA . CYS A 1 164 ? -5.785 -4.668 0.584 1.00 93.75 164 CYS A CA 1
ATOM 1227 C C . CYS A 1 164 ? -5.768 -3.251 0.015 1.00 93.75 164 CYS A C 1
ATOM 1229 O O . CYS A 1 164 ? -6.636 -2.891 -0.784 1.00 93.75 164 CYS A O 1
ATOM 1231 N N . TYR A 1 165 ? -4.748 -2.474 0.373 1.00 91.44 165 TYR A N 1
ATOM 1232 C CA . TYR A 1 165 ? -4.579 -1.087 -0.060 1.00 91.44 165 TYR A CA 1
ATOM 1233 C C . TYR A 1 165 ? -3.150 -0.844 -0.543 1.00 91.44 165 TYR A C 1
ATOM 1235 O O . TYR A 1 165 ? -2.209 -1.169 0.176 1.00 91.44 165 TYR A O 1
ATOM 1243 N N . THR A 1 166 ? -2.971 -0.256 -1.727 1.00 88.81 166 THR A N 1
ATOM 1244 C CA . THR A 1 166 ? -1.664 0.247 -2.189 1.00 88.81 166 THR A CA 1
ATOM 1245 C C . THR A 1 166 ? -1.420 1.654 -1.668 1.00 88.81 166 THR A C 1
ATOM 1247 O O . THR A 1 166 ? -2.365 2.437 -1.551 1.00 88.81 166 THR A O 1
ATOM 1250 N N . TYR A 1 167 ? -0.160 1.997 -1.404 1.00 74.00 167 TYR A N 1
ATOM 1251 C CA . TYR A 1 167 ? 0.211 3.284 -0.817 1.00 74.00 167 TYR A CA 1
ATOM 1252 C C . TYR A 1 167 ? 1.070 4.124 -1.777 1.00 74.00 167 TYR A C 1
ATOM 1254 O O . TYR A 1 167 ? 2.286 3.983 -1.760 1.00 74.00 167 TYR A O 1
ATOM 1262 N N . HIS A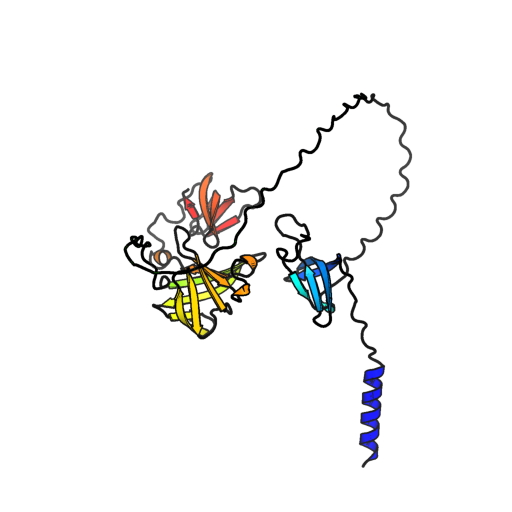 1 168 ? 0.456 4.995 -2.597 1.00 55.59 168 HIS A N 1
ATOM 1263 C CA . HIS A 1 168 ? 1.050 6.282 -3.022 1.00 55.59 168 HIS A CA 1
ATOM 1264 C C . HIS A 1 168 ? 0.139 7.103 -3.956 1.00 55.59 168 HIS A C 1
ATOM 1266 O O . HIS A 1 168 ? -0.452 6.534 -4.872 1.00 55.59 168 HIS A O 1
ATOM 1272 N N . PRO A 1 169 ? 0.096 8.449 -3.829 1.00 51.59 169 PRO A N 1
ATOM 1273 C CA . PRO A 1 169 ? 0.262 9.241 -2.600 1.00 51.59 169 PRO A CA 1
ATOM 1274 C C . PRO A 1 169 ? -0.959 9.136 -1.672 1.00 51.59 169 PRO A C 1
ATOM 1276 O O . PRO A 1 169 ? -0.906 9.564 -0.527 1.00 51.59 169 PRO A O 1
ATOM 1279 N N . ASN A 1 170 ? -2.050 8.548 -2.162 1.00 66.31 170 ASN A N 1
ATOM 1280 C CA . ASN A 1 170 ? -3.249 8.258 -1.396 1.00 66.31 170 ASN A CA 1
ATOM 1281 C C . ASN A 1 170 ? -3.472 6.745 -1.374 1.00 66.31 170 ASN A C 1
ATOM 1283 O O . ASN A 1 170 ? -3.123 6.063 -2.342 1.00 66.31 170 ASN A O 1
ATOM 1287 N N . PRO A 1 171 ? -4.064 6.212 -0.302 1.00 72.56 171 PRO A N 1
ATOM 1288 C CA . PRO A 1 171 ? -4.431 4.812 -0.253 1.00 72.56 171 PRO A CA 1
ATOM 1289 C C . PRO A 1 171 ? -5.494 4.514 -1.308 1.00 72.56 171 PRO A C 1
ATOM 1291 O O . PRO A 1 171 ? -6.569 5.115 -1.320 1.00 72.56 171 PRO A O 1
ATOM 1294 N N . VAL A 1 172 ? -5.195 3.568 -2.191 1.00 79.00 172 VAL A N 1
ATOM 1295 C CA . VAL A 1 172 ? -6.147 3.060 -3.183 1.00 79.00 172 VAL A CA 1
ATOM 1296 C C . VAL A 1 172 ? -6.471 1.621 -2.822 1.00 79.00 172 VAL A C 1
ATOM 1298 O O . VAL A 1 172 ? -5.573 0.834 -2.525 1.00 79.00 172 VAL A O 1
ATOM 1301 N N . VAL A 1 173 ? -7.759 1.276 -2.820 1.00 86.62 173 VAL A N 1
ATOM 1302 C CA . VAL A 1 173 ? -8.206 -0.103 -2.599 1.00 86.62 173 VAL A CA 1
ATOM 1303 C C . VAL A 1 173 ? -7.655 -0.970 -3.729 1.00 86.62 173 VAL A C 1
ATOM 1305 O O . VAL A 1 173 ? -8.076 -0.835 -4.875 1.00 86.62 173 VAL A O 1
ATOM 1308 N N . ALA A 1 174 ? -6.731 -1.867 -3.397 1.00 89.31 174 ALA A N 1
ATOM 1309 C CA . ALA A 1 174 ? -6.187 -2.849 -4.329 1.00 89.31 174 ALA A CA 1
ATOM 1310 C C . ALA A 1 174 ? -7.181 -3.997 -4.553 1.00 89.31 174 ALA A C 1
ATOM 1312 O O . ALA A 1 174 ? -7.285 -4.541 -5.649 1.00 89.31 174 ALA A O 1
ATOM 1313 N N . GLY A 1 175 ? -7.933 -4.359 -3.508 1.00 92.94 175 GLY A N 1
ATOM 1314 C CA . GLY A 1 175 ? -8.973 -5.377 -3.580 1.00 92.94 175 GLY A CA 1
ATOM 1315 C C . GLY A 1 175 ? -9.257 -6.045 -2.240 1.00 92.94 175 GLY A C 1
ATOM 1316 O O . GLY A 1 175 ? -8.847 -5.572 -1.181 1.00 92.94 175 GLY A O 1
ATOM 1317 N N . VAL A 1 176 ? -9.986 -7.159 -2.307 1.00 94.50 176 VAL A N 1
ATOM 1318 C CA . VAL A 1 176 ? -10.308 -8.006 -1.153 1.00 94.50 176 VAL A CA 1
ATOM 1319 C C . VAL A 1 176 ? -9.890 -9.437 -1.465 1.00 94.50 176 VAL A C 1
ATOM 1321 O O . VAL A 1 176 ? -10.177 -9.947 -2.556 1.00 94.50 176 VAL A O 1
ATOM 1324 N N . MET A 1 177 ? -9.234 -10.067 -0.496 1.00 97.06 177 MET A N 1
ATOM 1325 C CA . MET A 1 177 ? -8.797 -11.460 -0.524 1.00 97.06 177 MET A CA 1
ATOM 1326 C C . MET A 1 177 ? -9.387 -12.196 0.676 1.00 97.06 177 MET A C 1
ATOM 1328 O O . MET A 1 177 ? -9.392 -11.664 1.771 1.00 97.06 177 MET A O 1
ATOM 1332 N N . THR A 1 178 ? -9.871 -13.412 0.500 1.00 97.31 178 THR A N 1
ATOM 1333 C CA . THR A 1 178 ? -10.347 -14.277 1.578 1.00 97.31 178 THR A CA 1
ATOM 1334 C C . THR A 1 178 ? -9.344 -15.401 1.775 1.00 97.31 178 THR A C 1
ATOM 1336 O O . THR A 1 178 ? -8.973 -16.046 0.796 1.00 97.31 178 THR A O 1
ATOM 1339 N N . ILE A 1 179 ? -8.924 -15.627 3.017 1.00 97.25 179 ILE A N 1
ATOM 1340 C CA . ILE A 1 179 ? -8.096 -16.761 3.436 1.00 97.25 179 ILE A CA 1
ATOM 1341 C C . ILE A 1 179 ? -8.995 -17.808 4.103 1.00 97.25 179 ILE A C 1
ATOM 1343 O O . ILE A 1 179 ? -9.814 -17.471 4.961 1.00 97.25 179 ILE A O 1
ATOM 1347 N N . THR A 1 180 ? -8.853 -19.074 3.710 1.00 96.62 180 THR A N 1
ATOM 1348 C CA . THR A 1 180 ? -9.564 -20.221 4.300 1.00 96.62 180 THR A CA 1
ATOM 1349 C C . THR A 1 180 ? -8.611 -21.410 4.353 1.00 96.62 180 THR A C 1
ATOM 1351 O O . THR A 1 180 ? -8.196 -21.919 3.312 1.00 96.62 180 THR A O 1
ATOM 1354 N N . GLY A 1 181 ? -8.223 -21.843 5.552 1.00 95.44 181 GLY A N 1
ATOM 1355 C CA . GLY A 1 181 ? -7.141 -22.800 5.754 1.00 95.44 181 GLY A CA 1
ATOM 1356 C C . GLY A 1 181 ? -5.849 -22.348 5.068 1.00 95.44 181 GLY A C 1
ATOM 1357 O O . GLY A 1 181 ? -5.343 -21.253 5.316 1.00 95.44 181 GLY A O 1
ATOM 1358 N N . LEU A 1 182 ? -5.332 -23.192 4.173 1.00 96.94 182 LEU A N 1
ATOM 1359 C CA . LEU A 1 182 ? -4.139 -22.923 3.359 1.00 96.94 182 LEU A CA 1
ATOM 1360 C C . LEU A 1 182 ? -4.471 -22.408 1.950 1.00 96.94 182 LEU A C 1
ATOM 1362 O O . LEU A 1 182 ? -3.593 -22.374 1.092 1.00 96.94 182 LEU A O 1
ATOM 1366 N N . SER A 1 183 ? -5.716 -22.001 1.710 1.00 97.81 183 SER A N 1
ATOM 1367 C CA . SER A 1 183 ? -6.180 -21.508 0.415 1.00 97.81 183 SER A CA 1
ATOM 1368 C C . SER A 1 183 ? -6.572 -20.035 0.489 1.00 97.81 183 SER A C 1
ATOM 1370 O O . SER A 1 183 ? -6.931 -19.511 1.548 1.00 97.81 183 SER A O 1
ATOM 1372 N N . TYR A 1 184 ? -6.519 -19.356 -0.655 1.00 98.12 184 TYR A N 1
ATOM 1373 C CA . TYR A 1 184 ? -6.984 -17.984 -0.813 1.00 98.12 184 TYR A CA 1
ATOM 1374 C C . TYR A 1 184 ? -7.865 -17.819 -2.049 1.00 98.12 184 TYR A C 1
ATOM 1376 O O . TYR A 1 184 ? -7.776 -18.560 -3.032 1.00 98.12 184 TYR A O 1
ATOM 1384 N N . ARG A 1 185 ? -8.702 -16.783 -2.019 1.00 98.00 185 ARG A N 1
ATOM 1385 C CA . ARG A 1 185 ? -9.506 -16.343 -3.160 1.00 98.00 185 ARG A CA 1
ATOM 1386 C C . ARG A 1 185 ? -9.675 -14.834 -3.142 1.00 98.00 185 ARG A C 1
ATOM 1388 O O . ARG A 1 185 ? -9.943 -14.250 -2.104 1.00 98.00 185 ARG A O 1
ATOM 1395 N N . THR A 1 186 ? -9.577 -14.190 -4.292 1.00 97.38 186 THR A N 1
ATOM 1396 C CA . THR A 1 186 ? -9.819 -12.751 -4.455 1.00 97.38 186 THR A CA 1
ATOM 1397 C C . THR A 1 186 ? -11.176 -12.495 -5.103 1.00 97.38 186 THR A C 1
ATOM 1399 O O . THR A 1 186 ? -11.712 -13.346 -5.818 1.00 97.38 186 THR A O 1
ATOM 1402 N N . ARG A 1 187 ? -11.735 -11.293 -4.911 1.00 90.69 187 ARG A N 1
ATOM 1403 C CA . ARG A 1 187 ? -12.985 -10.894 -5.594 1.00 90.69 187 ARG A CA 1
ATOM 1404 C C . ARG A 1 187 ? -12.850 -10.799 -7.115 1.00 90.69 187 ARG A C 1
ATOM 1406 O O . ARG A 1 187 ? -13.853 -10.917 -7.810 1.00 90.69 187 ARG A O 1
ATOM 1413 N N . THR A 1 188 ? -11.637 -10.604 -7.629 1.00 90.25 188 THR A N 1
ATOM 1414 C CA . THR A 1 188 ? -11.351 -10.549 -9.071 1.00 90.25 188 THR A CA 1
ATOM 1415 C C . THR A 1 188 ? -11.215 -11.933 -9.709 1.00 90.25 188 THR A C 1
ATOM 1417 O O . THR A 1 188 ? -11.099 -12.022 -10.926 1.00 90.25 188 THR A O 1
ATOM 1420 N N . GLY A 1 189 ? -11.266 -13.008 -8.915 1.00 92.56 189 GLY A N 1
ATOM 1421 C CA . GLY A 1 189 ? -11.282 -14.388 -9.401 1.00 92.56 189 GLY A CA 1
ATOM 1422 C C . GLY A 1 189 ? -9.967 -15.150 -9.247 1.00 92.56 189 GLY A C 1
ATOM 1423 O O . GLY A 1 189 ? -10.002 -16.369 -9.365 1.00 92.56 189 GLY A O 1
ATOM 1424 N N . ALA A 1 190 ? -8.849 -14.489 -8.918 1.00 96.12 190 ALA A N 1
ATOM 1425 C CA . ALA A 1 190 ? -7.596 -15.184 -8.604 1.00 96.12 190 ALA A CA 1
ATOM 1426 C C . ALA A 1 190 ? -7.765 -16.033 -7.336 1.00 96.12 190 ALA A C 1
ATOM 1428 O O . ALA A 1 190 ? -8.334 -15.558 -6.346 1.00 96.12 190 ALA A O 1
ATOM 1429 N N . SER A 1 191 ? -7.281 -17.269 -7.365 1.00 97.81 191 SER A N 1
ATOM 1430 C CA . SER A 1 191 ? -7.347 -18.211 -6.247 1.00 97.81 191 SER A CA 1
ATOM 1431 C C . SER A 1 191 ? -6.216 -19.225 -6.323 1.00 97.81 191 SER A C 1
ATOM 1433 O O . SER A 1 191 ? -5.703 -19.506 -7.405 1.00 97.81 191 SER A O 1
ATOM 1435 N N . GLY A 1 192 ? -5.885 -19.822 -5.189 1.00 97.50 192 GLY A N 1
ATOM 1436 C CA . GLY A 1 192 ? -4.891 -20.881 -5.104 1.00 97.50 192 GLY A CA 1
ATOM 1437 C C . GLY A 1 192 ? -4.647 -21.289 -3.664 1.00 97.50 192 GLY A C 1
ATOM 1438 O O . GLY A 1 192 ? -5.374 -20.878 -2.757 1.00 97.50 192 GLY A O 1
ATOM 1439 N N . ASP A 1 193 ? -3.594 -22.066 -3.465 1.00 97.94 193 ASP A N 1
ATOM 1440 C CA . ASP A 1 193 ? -3.086 -22.389 -2.136 1.00 97.94 193 ASP A CA 1
ATOM 1441 C C . ASP A 1 193 ? -1.921 -21.464 -1.784 1.00 97.94 193 ASP A C 1
ATOM 1443 O O . ASP A 1 193 ? -1.368 -20.789 -2.647 1.00 97.94 193 ASP A O 1
ATOM 1447 N N . TYR A 1 194 ? -1.516 -21.403 -0.524 1.00 97.69 194 TYR A N 1
ATOM 1448 C CA . TYR A 1 194 ? -0.319 -20.676 -0.121 1.00 97.69 194 TYR A CA 1
ATOM 1449 C C . TYR A 1 194 ? 0.531 -21.500 0.840 1.00 97.69 194 TYR A C 1
ATOM 1451 O O . TYR A 1 194 ? 0.072 -22.458 1.466 1.00 97.69 194 TYR A O 1
ATOM 1459 N N . ARG A 1 195 ? 1.800 -21.115 0.966 1.00 96.31 195 ARG A N 1
ATOM 1460 C CA . ARG A 1 195 ? 2.719 -21.663 1.962 1.00 96.31 195 ARG A CA 1
ATOM 1461 C C . ARG A 1 195 ? 3.341 -20.529 2.761 1.00 96.31 195 ARG A C 1
ATOM 1463 O O . ARG A 1 195 ? 4.074 -19.717 2.205 1.00 96.31 195 ARG A O 1
ATOM 1470 N N . LEU A 1 196 ? 3.067 -20.500 4.065 1.00 95.69 196 LEU A N 1
ATOM 1471 C CA . LEU A 1 196 ? 3.746 -19.606 4.999 1.00 95.69 196 LEU A CA 1
ATOM 1472 C C . LEU A 1 196 ? 5.091 -20.223 5.399 1.00 95.69 196 LEU A C 1
ATOM 1474 O O . LEU A 1 196 ? 5.165 -21.364 5.861 1.00 95.69 196 LEU A O 1
ATOM 1478 N N . ARG A 1 197 ? 6.167 -19.480 5.168 1.00 94.75 197 ARG A N 1
ATOM 1479 C CA . ARG A 1 197 ? 7.537 -19.865 5.498 1.00 94.75 197 ARG A CA 1
ATOM 1480 C C . ARG A 1 197 ? 7.893 -19.399 6.907 1.00 94.75 197 ARG A C 1
ATOM 1482 O O . ARG A 1 197 ? 7.327 -18.441 7.424 1.00 94.75 197 ARG A O 1
ATOM 1489 N N . GLY A 1 198 ? 8.896 -20.040 7.508 1.00 90.44 198 GLY A N 1
ATOM 1490 C CA . GLY A 1 198 ? 9.375 -19.690 8.852 1.00 90.44 198 GLY A CA 1
ATOM 1491 C C . GLY A 1 198 ? 10.008 -18.295 8.973 1.00 90.44 198 GLY A C 1
ATOM 1492 O O . GLY A 1 198 ? 10.227 -17.832 10.084 1.00 90.44 198 GLY A O 1
ATOM 1493 N N . ASP A 1 199 ? 10.298 -17.624 7.854 1.00 91.69 199 ASP A N 1
ATOM 1494 C CA . ASP A 1 199 ? 10.760 -16.229 7.791 1.00 91.69 199 ASP A CA 1
ATOM 1495 C C . ASP A 1 199 ? 9.612 -15.224 7.559 1.00 91.69 199 ASP A C 1
ATOM 1497 O O . ASP A 1 199 ? 9.863 -14.056 7.266 1.00 91.69 199 ASP A O 1
ATOM 1501 N N . GLY A 1 200 ? 8.355 -15.672 7.656 1.00 93.69 200 GLY A N 1
ATOM 1502 C CA . GLY A 1 200 ? 7.158 -14.854 7.456 1.00 93.69 200 GLY A CA 1
ATOM 1503 C C . GLY A 1 200 ? 6.774 -14.644 5.990 1.00 93.69 200 GLY A C 1
ATOM 1504 O O . GLY A 1 200 ? 5.733 -14.053 5.715 1.00 93.69 200 GLY A O 1
ATOM 1505 N N . ARG A 1 201 ? 7.565 -15.121 5.021 1.00 95.75 201 ARG A N 1
ATOM 1506 C CA . ARG A 1 201 ? 7.204 -15.025 3.599 1.00 95.75 201 ARG A CA 1
ATOM 1507 C C . ARG A 1 201 ? 6.046 -15.956 3.252 1.00 95.75 201 ARG A C 1
ATOM 1509 O O . ARG A 1 201 ? 5.956 -17.068 3.765 1.00 95.75 201 ARG A O 1
ATOM 1516 N N . VAL A 1 202 ? 5.196 -15.512 2.338 1.00 96.69 202 VAL A N 1
ATOM 1517 C CA . VAL A 1 202 ? 4.070 -16.275 1.804 1.00 96.69 202 VAL A CA 1
ATOM 1518 C C . VAL A 1 202 ? 4.332 -16.561 0.332 1.00 96.69 202 VAL A C 1
ATOM 1520 O O . VAL A 1 202 ? 4.372 -15.637 -0.482 1.00 96.69 202 VAL A O 1
ATOM 1523 N N . ASP A 1 203 ? 4.492 -17.842 0.005 1.00 94.81 203 ASP A N 1
ATOM 1524 C CA . ASP A 1 203 ? 4.575 -18.310 -1.376 1.00 94.81 203 ASP A CA 1
ATOM 1525 C C . ASP A 1 203 ? 3.159 -18.638 -1.873 1.00 94.81 203 ASP A C 1
ATOM 1527 O O . ASP A 1 203 ? 2.481 -19.496 -1.299 1.00 94.81 203 ASP A O 1
ATOM 1531 N N . TRP A 1 204 ? 2.707 -17.984 -2.943 1.00 96.88 204 TRP A N 1
ATOM 1532 C CA . TRP A 1 204 ? 1.417 -18.278 -3.571 1.00 96.88 204 TRP A CA 1
ATOM 1533 C C . TRP A 1 204 ? 1.547 -19.469 -4.530 1.00 96.88 204 TRP A C 1
ATOM 1535 O O . TRP A 1 204 ? 2.331 -19.452 -5.475 1.00 96.88 204 TRP A O 1
ATOM 1545 N N . LEU A 1 205 ? 0.754 -20.510 -4.301 1.00 96.88 205 LEU A N 1
ATOM 1546 C CA . LEU A 1 205 ? 0.630 -21.708 -5.129 1.00 96.88 205 LEU A CA 1
ATOM 1547 C C . LEU A 1 205 ? -0.623 -21.570 -6.012 1.00 96.88 205 LEU A C 1
ATOM 1549 O O . LEU A 1 205 ? -1.644 -22.219 -5.788 1.00 96.88 205 LEU A O 1
ATOM 1553 N N . GLY A 1 206 ? -0.571 -20.654 -6.979 1.00 95.38 206 GLY A N 1
ATOM 1554 C CA . GLY A 1 206 ? -1.686 -20.332 -7.874 1.00 95.38 206 GLY A CA 1
ATOM 1555 C C . GLY A 1 206 ? -1.533 -18.951 -8.509 1.00 95.38 206 GLY A C 1
ATOM 1556 O O . GLY A 1 206 ? -0.420 -18.436 -8.617 1.00 95.38 206 GLY A O 1
ATOM 1557 N N . ASP A 1 207 ? -2.652 -18.350 -8.908 1.00 96.56 207 ASP A N 1
ATOM 1558 C CA . ASP A 1 207 ? -2.668 -17.013 -9.507 1.00 96.56 207 ASP A CA 1
ATOM 1559 C C . ASP A 1 207 ? -2.378 -15.923 -8.473 1.00 96.56 207 ASP A C 1
ATOM 1561 O O . ASP A 1 207 ? -3.142 -15.748 -7.527 1.00 96.56 207 ASP A O 1
ATOM 1565 N N . ALA A 1 208 ? -1.336 -15.118 -8.698 1.00 96.88 208 ALA A N 1
ATOM 1566 C CA . ALA A 1 208 ? -0.931 -14.040 -7.795 1.00 96.88 208 ALA A CA 1
ATOM 1567 C C . ALA A 1 208 ? -2.130 -13.173 -7.327 1.00 96.88 208 ALA A C 1
ATOM 1569 O O . ALA A 1 208 ? -2.758 -12.486 -8.148 1.00 96.88 208 ALA A O 1
ATOM 1570 N N . PRO A 1 209 ? -2.464 -13.165 -6.020 1.00 96.75 209 PRO A N 1
ATOM 1571 C CA . PRO A 1 209 ? -3.620 -12.438 -5.521 1.00 96.75 209 PRO A CA 1
ATOM 1572 C C . PRO A 1 209 ? -3.460 -10.941 -5.780 1.00 96.75 209 PRO A C 1
ATOM 1574 O O . PRO A 1 209 ? -2.476 -10.323 -5.377 1.00 96.75 209 PRO A O 1
ATOM 1577 N N . LEU A 1 210 ? -4.438 -10.355 -6.479 1.00 95.12 210 LEU A N 1
ATOM 1578 C CA . LEU A 1 210 ? -4.461 -8.932 -6.848 1.00 95.12 210 LEU A CA 1
ATOM 1579 C C . LEU A 1 210 ? -3.224 -8.476 -7.659 1.00 95.12 210 LEU A C 1
ATOM 1581 O O . LEU A 1 210 ? -2.929 -7.286 -7.703 1.00 95.12 210 LEU A O 1
ATOM 1585 N N . GLY A 1 211 ? -2.509 -9.409 -8.301 1.00 94.31 211 GLY A N 1
ATOM 1586 C CA . GLY A 1 211 ? -1.296 -9.126 -9.077 1.00 94.31 211 GLY A CA 1
ATOM 1587 C C . GLY A 1 211 ? 0.000 -9.038 -8.260 1.00 94.31 211 GLY A C 1
ATOM 1588 O O . GLY A 1 211 ? 1.034 -8.688 -8.823 1.00 94.31 211 GLY A O 1
ATOM 1589 N N . PHE A 1 212 ? -0.021 -9.362 -6.963 1.00 96.25 212 PHE A N 1
ATOM 1590 C CA . PHE A 1 212 ? 1.169 -9.342 -6.106 1.00 96.25 212 PHE A CA 1
ATOM 1591 C C . PHE A 1 212 ? 1.781 -10.742 -5.989 1.00 96.25 212 PHE A C 1
ATOM 1593 O O . PHE A 1 212 ? 1.183 -11.645 -5.404 1.00 96.25 212 PHE A O 1
ATOM 1600 N N . ALA A 1 213 ? 2.979 -10.927 -6.547 1.00 95.62 213 ALA A N 1
ATOM 1601 C CA . ALA A 1 213 ? 3.630 -12.233 -6.647 1.00 95.62 213 ALA A CA 1
ATOM 1602 C C . ALA A 1 213 ? 4.172 -12.778 -5.315 1.00 95.62 213 ALA A C 1
ATOM 1604 O O . ALA A 1 213 ? 4.398 -13.979 -5.207 1.00 95.62 213 ALA A O 1
ATOM 1605 N N . VAL A 1 214 ? 4.377 -11.928 -4.306 1.00 96.25 214 VAL A N 1
ATOM 1606 C CA . VAL A 1 214 ? 4.905 -12.342 -2.997 1.00 96.25 214 VAL A CA 1
ATOM 1607 C C . VAL A 1 214 ? 4.251 -11.551 -1.872 1.00 96.25 214 VAL A C 1
ATOM 1609 O O . VAL A 1 214 ? 3.843 -10.406 -2.068 1.00 96.25 214 VAL A O 1
ATOM 1612 N N . ALA A 1 215 ? 4.154 -12.133 -0.679 1.00 97.25 215 ALA A N 1
ATOM 1613 C CA . ALA A 1 215 ? 3.788 -11.390 0.520 1.00 97.25 215 ALA A CA 1
ATOM 1614 C C . ALA A 1 215 ? 4.674 -11.736 1.716 1.00 97.25 215 ALA A C 1
ATOM 1616 O O . ALA A 1 215 ? 5.316 -12.782 1.763 1.00 97.25 215 ALA A O 1
ATOM 1617 N N . VAL A 1 216 ? 4.712 -10.827 2.684 1.00 96.50 216 VAL A N 1
ATOM 1618 C CA . VAL A 1 216 ? 5.396 -10.988 3.965 1.00 96.50 216 VAL A CA 1
ATOM 1619 C C . VAL A 1 216 ? 4.377 -10.752 5.069 1.00 96.50 216 VAL A C 1
ATOM 1621 O O . VAL A 1 216 ? 3.697 -9.724 5.083 1.00 96.50 216 VAL A O 1
ATOM 1624 N N . LEU A 1 217 ? 4.261 -11.713 5.977 1.00 95.25 217 LEU A N 1
ATOM 1625 C CA . LEU A 1 217 ? 3.505 -11.594 7.210 1.00 95.25 217 LEU A CA 1
ATOM 1626 C C . LEU A 1 217 ? 4.256 -10.658 8.158 1.00 95.25 217 LEU A C 1
ATOM 1628 O O . LEU A 1 217 ? 5.334 -10.974 8.654 1.00 95.25 217 LEU A O 1
ATOM 1632 N N . GLU A 1 218 ? 3.679 -9.488 8.390 1.00 91.31 218 GLU A N 1
ATOM 1633 C CA . GLU A 1 218 ? 4.114 -8.552 9.413 1.00 91.31 218 GLU A CA 1
ATOM 1634 C C . GLU A 1 218 ? 3.308 -8.831 10.682 1.00 91.31 218 GLU A C 1
ATOM 1636 O O . GLU A 1 218 ? 2.128 -8.485 10.788 1.00 91.31 218 GLU A O 1
ATOM 1641 N N . GLU A 1 219 ? 3.945 -9.468 11.661 1.00 80.88 219 GLU A N 1
ATOM 1642 C CA . GLU A 1 219 ? 3.412 -9.567 13.018 1.00 80.88 219 GLU A CA 1
ATOM 1643 C C . GLU A 1 219 ? 3.567 -8.208 13.713 1.00 80.88 219 GLU A C 1
ATOM 1645 O O . GLU A 1 219 ? 4.538 -7.937 14.415 1.00 80.88 219 GLU A O 1
ATOM 1650 N N . THR A 1 220 ? 2.623 -7.303 13.467 1.00 63.59 220 THR A N 1
ATOM 1651 C CA . THR A 1 220 ? 2.506 -6.057 14.233 1.00 63.59 220 THR A CA 1
ATOM 1652 C C . THR A 1 220 ? 1.457 -6.217 15.319 1.00 63.59 220 THR A C 1
ATOM 1654 O O . THR A 1 220 ? 0.316 -6.519 15.005 1.00 63.59 220 THR A O 1
ATOM 1657 N N . ASP A 1 221 ? 1.803 -5.974 16.580 1.00 51.44 221 ASP A N 1
ATOM 1658 C CA . ASP A 1 221 ? 0.826 -5.864 17.673 1.00 51.44 221 ASP A CA 1
ATOM 1659 C C . ASP A 1 221 ? -0.180 -4.729 17.352 1.00 51.44 221 ASP A C 1
ATOM 1661 O O . ASP A 1 221 ? 0.262 -3.612 17.050 1.00 51.44 221 ASP A O 1
ATOM 1665 N N . PRO A 1 222 ? -1.510 -4.971 17.319 1.00 67.88 222 PRO A N 1
ATOM 1666 C CA . PRO A 1 222 ? -2.220 -6.165 17.806 1.00 67.88 222 PRO A CA 1
ATOM 1667 C C . PRO A 1 222 ? -2.620 -7.208 16.758 1.00 67.88 222 PRO A C 1
ATOM 1669 O O . PRO A 1 222 ? -3.265 -8.193 17.112 1.00 67.88 222 PRO A O 1
ATOM 1672 N N . ARG A 1 223 ? -2.326 -7.012 15.468 1.00 75.81 223 ARG A N 1
ATOM 1673 C CA . ARG A 1 223 ? -2.806 -7.898 14.398 1.00 75.81 223 ARG A CA 1
ATOM 1674 C C . ARG A 1 223 ? -1.777 -8.131 13.305 1.00 75.81 223 ARG A C 1
ATOM 1676 O O . ARG A 1 223 ? -1.195 -7.195 12.756 1.00 75.81 223 ARG A O 1
ATOM 1683 N N . ALA A 1 224 ? -1.659 -9.399 12.929 1.00 85.12 224 ALA A N 1
ATOM 1684 C CA . ALA A 1 224 ? -0.948 -9.831 11.742 1.00 85.12 224 ALA A CA 1
ATOM 1685 C C . ALA A 1 224 ? -1.483 -9.114 10.491 1.00 85.12 224 ALA A C 1
ATOM 1687 O O . ALA A 1 224 ? -2.684 -9.131 10.209 1.00 85.12 224 ALA A O 1
ATOM 1688 N N . LYS A 1 225 ? -0.579 -8.499 9.731 1.00 92.06 225 LYS A N 1
ATOM 1689 C CA . LYS A 1 225 ? -0.860 -7.863 8.441 1.00 92.06 225 LYS A CA 1
ATOM 1690 C C . LYS A 1 225 ? -0.039 -8.553 7.366 1.00 92.06 225 LYS A C 1
ATOM 1692 O O . LYS A 1 225 ? 1.059 -9.028 7.622 1.00 92.06 225 LYS A O 1
ATOM 1697 N N . LEU A 1 226 ? -0.553 -8.586 6.148 1.00 95.19 226 LEU A N 1
ATOM 1698 C CA . LEU A 1 226 ? 0.202 -9.037 4.987 1.00 95.19 226 LEU A CA 1
ATOM 1699 C C . LEU A 1 226 ? 0.683 -7.821 4.212 1.00 95.19 226 LEU A C 1
ATOM 1701 O O . LEU A 1 226 ? -0.122 -7.000 3.775 1.00 95.19 226 LEU A O 1
ATOM 1705 N N . ARG A 1 227 ? 1.992 -7.720 4.002 1.00 95.44 227 ARG A N 1
ATOM 1706 C CA . ARG A 1 227 ? 2.570 -6.775 3.052 1.00 95.44 227 ARG A CA 1
ATOM 1707 C C . ARG A 1 227 ? 2.867 -7.509 1.752 1.00 95.44 227 ARG A C 1
ATOM 1709 O O . ARG A 1 227 ? 3.744 -8.366 1.714 1.00 95.44 227 ARG A O 1
ATOM 1716 N N . MET A 1 228 ? 2.115 -7.197 0.707 1.00 96.12 228 MET A N 1
ATOM 1717 C CA . MET A 1 228 ? 2.190 -7.849 -0.597 1.00 96.12 228 MET A CA 1
ATOM 1718 C C . MET A 1 228 ? 3.000 -7.006 -1.577 1.00 96.12 228 MET A C 1
ATOM 1720 O O . MET A 1 228 ? 2.818 -5.795 -1.621 1.00 96.12 228 MET A O 1
ATOM 1724 N N . TYR A 1 229 ? 3.849 -7.630 -2.386 1.00 94.94 229 TYR A N 1
ATOM 1725 C CA . TYR A 1 229 ? 4.726 -6.968 -3.349 1.00 94.94 229 TYR A CA 1
ATOM 1726 C C . TYR A 1 229 ? 4.537 -7.544 -4.754 1.00 94.94 229 TYR A C 1
ATOM 1728 O O . TYR A 1 229 ? 4.214 -8.721 -4.919 1.00 94.94 229 TYR A O 1
ATOM 1736 N N . LEU A 1 230 ? 4.742 -6.705 -5.772 1.00 93.25 230 LEU A N 1
ATOM 1737 C CA . LEU A 1 230 ? 4.625 -7.106 -7.178 1.00 93.25 230 LEU A CA 1
ATOM 1738 C C . LEU A 1 230 ? 5.658 -8.174 -7.560 1.00 93.25 230 LEU A C 1
ATOM 1740 O O . LEU A 1 230 ? 5.368 -9.035 -8.385 1.00 93.25 230 LEU A O 1
ATOM 1744 N N . SER A 1 231 ? 6.841 -8.141 -6.943 1.00 93.31 231 SER A N 1
ATOM 1745 C CA . SER A 1 231 ? 7.910 -9.115 -7.156 1.00 93.31 231 SER A CA 1
ATOM 1746 C C . SER A 1 231 ? 8.764 -9.317 -5.900 1.00 93.31 231 SER A C 1
ATOM 1748 O O . SER A 1 231 ? 8.771 -8.478 -4.998 1.00 93.31 231 SER A O 1
ATOM 1750 N N . ASP A 1 232 ? 9.540 -10.404 -5.865 1.00 92.31 232 ASP A N 1
ATOM 1751 C CA . ASP A 1 232 ? 10.530 -10.669 -4.807 1.00 92.31 232 ASP A CA 1
ATOM 1752 C C . ASP A 1 232 ? 11.578 -9.557 -4.663 1.00 92.31 232 ASP A C 1
ATOM 1754 O O . ASP A 1 232 ? 12.042 -9.281 -3.556 1.00 92.31 232 ASP A O 1
ATOM 1758 N N . ALA A 1 233 ? 11.939 -8.902 -5.770 1.00 91.50 233 ALA A N 1
ATOM 1759 C CA . ALA A 1 233 ? 12.922 -7.822 -5.782 1.00 91.50 233 ALA A CA 1
ATOM 1760 C C . ALA A 1 233 ? 12.414 -6.544 -5.093 1.00 91.50 233 ALA A C 1
ATOM 1762 O O . ALA A 1 233 ? 13.217 -5.696 -4.713 1.00 91.50 233 ALA A O 1
ATOM 1763 N N . ASP A 1 234 ? 11.096 -6.405 -4.916 1.00 90.75 234 ASP A N 1
ATOM 1764 C CA . ASP A 1 234 ? 10.487 -5.238 -4.279 1.00 90.75 234 ASP A CA 1
ATOM 1765 C C . ASP A 1 234 ? 10.329 -5.400 -2.759 1.00 90.75 234 ASP A C 1
ATOM 1767 O O . ASP A 1 234 ? 9.894 -4.461 -2.089 1.00 90.75 234 ASP A O 1
ATOM 1771 N N . ILE A 1 235 ? 10.685 -6.555 -2.184 1.00 91.19 235 ILE A N 1
ATOM 1772 C CA . ILE A 1 235 ? 10.562 -6.785 -0.740 1.00 91.19 235 ILE A CA 1
ATOM 1773 C C . ILE A 1 235 ? 11.416 -5.776 0.034 1.00 91.19 235 ILE A C 1
ATOM 1775 O O . ILE A 1 235 ? 12.618 -5.648 -0.179 1.00 91.19 235 ILE A O 1
ATOM 1779 N N . GLY A 1 236 ? 10.773 -5.066 0.964 1.00 87.81 236 GLY A N 1
ATOM 1780 C CA . GLY A 1 236 ? 11.360 -3.956 1.717 1.00 87.81 236 GLY A CA 1
ATOM 1781 C C . GLY A 1 236 ? 11.025 -2.579 1.136 1.00 87.81 236 GLY A C 1
ATOM 1782 O O . GLY A 1 236 ? 11.049 -1.589 1.871 1.00 87.81 236 GLY A O 1
ATOM 1783 N N . ASN A 1 237 ? 10.613 -2.497 -0.133 1.00 85.81 237 ASN A N 1
ATOM 1784 C CA . ASN A 1 237 ? 10.118 -1.261 -0.729 1.00 85.81 237 ASN A CA 1
ATOM 1785 C C . ASN A 1 237 ? 8.643 -1.041 -0.368 1.00 85.81 237 ASN A C 1
ATOM 1787 O O . ASN A 1 237 ? 7.725 -1.459 -1.075 1.00 85.81 237 ASN A O 1
ATOM 1791 N N . LYS A 1 238 ? 8.414 -0.356 0.755 1.00 82.50 238 LYS A N 1
ATOM 1792 C CA . LYS A 1 238 ? 7.072 -0.117 1.313 1.00 82.50 238 LYS A CA 1
ATOM 1793 C C . LYS A 1 238 ? 6.117 0.607 0.355 1.00 82.50 238 LYS A C 1
ATOM 1795 O O . LYS A 1 238 ? 4.912 0.433 0.493 1.00 82.50 238 LYS A O 1
ATOM 1800 N N . TRP A 1 239 ? 6.639 1.362 -0.610 1.00 80.25 239 TRP A N 1
ATOM 1801 C CA . TRP A 1 239 ? 5.865 2.161 -1.569 1.00 80.25 239 TRP A CA 1
ATOM 1802 C C . TRP A 1 239 ? 5.278 1.347 -2.717 1.00 80.25 239 TRP A C 1
ATOM 1804 O O . TRP A 1 239 ? 4.284 1.737 -3.318 1.00 80.25 239 TRP A O 1
ATOM 1814 N N . LYS A 1 240 ? 5.880 0.196 -3.016 1.00 83.62 240 LYS A N 1
ATOM 1815 C CA . LYS A 1 240 ? 5.384 -0.736 -4.036 1.00 83.62 240 LYS A CA 1
ATOM 1816 C C . LYS A 1 240 ? 4.505 -1.836 -3.454 1.00 83.62 240 LYS A C 1
ATOM 1818 O O . LYS A 1 240 ? 4.113 -2.759 -4.167 1.00 83.62 240 LYS A O 1
ATOM 1823 N N . ALA A 1 241 ? 4.240 -1.763 -2.154 1.00 91.38 241 ALA A N 1
ATOM 1824 C CA . ALA A 1 241 ? 3.506 -2.789 -1.457 1.00 91.38 241 ALA A CA 1
ATOM 1825 C C . ALA A 1 241 ? 2.024 -2.438 -1.324 1.00 91.38 241 ALA A C 1
ATOM 1827 O O . ALA A 1 241 ? 1.661 -1.291 -1.049 1.00 91.38 241 ALA A O 1
ATOM 1828 N N . ALA A 1 242 ? 1.175 -3.454 -1.433 1.00 93.25 242 ALA A N 1
ATOM 1829 C CA . ALA A 1 242 ? -0.143 -3.401 -0.828 1.00 93.25 242 ALA A CA 1
ATOM 1830 C C . ALA A 1 242 ? -0.064 -3.875 0.626 1.00 93.25 242 ALA A C 1
ATOM 1832 O O . ALA A 1 242 ? 0.63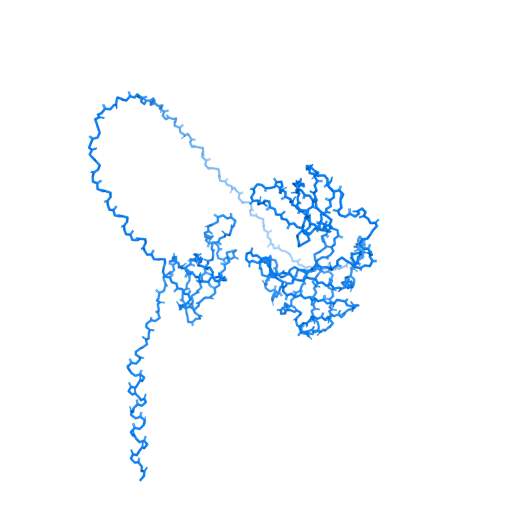9 -4.833 0.947 1.00 93.25 242 ALA A O 1
ATOM 1833 N N . VAL A 1 243 ? -0.800 -3.215 1.513 1.00 93.38 243 VAL A N 1
ATOM 1834 C CA . VAL A 1 243 ? -1.011 -3.669 2.888 1.00 93.38 243 VAL A CA 1
ATOM 1835 C C . VAL A 1 243 ? -2.401 -4.273 2.971 1.00 93.38 243 VAL A C 1
ATOM 1837 O O . VAL A 1 243 ? -3.394 -3.595 2.707 1.00 93.38 243 VAL A O 1
ATOM 1840 N N . CYS A 1 244 ? -2.461 -5.542 3.347 1.00 94.31 244 CYS A N 1
ATOM 1841 C CA . CYS A 1 244 ? -3.684 -6.295 3.543 1.00 94.31 244 CYS A CA 1
ATOM 1842 C C . CYS A 1 244 ? -3.858 -6.594 5.024 1.00 94.31 244 CYS A C 1
ATOM 1844 O O . CYS A 1 244 ? -3.048 -7.300 5.624 1.00 94.31 244 CYS A O 1
ATOM 1846 N N . SER A 1 245 ? -4.918 -6.057 5.614 1.00 91.88 245 SER A N 1
ATOM 1847 C CA . SER A 1 245 ? -5.262 -6.332 7.011 1.00 91.88 245 SER A CA 1
ATOM 1848 C C . SER A 1 245 ? -6.514 -7.201 7.063 1.00 91.88 245 SER A C 1
ATOM 1850 O O . SER A 1 245 ? -7.419 -6.963 6.252 1.00 91.88 245 SER A O 1
ATOM 1852 N N . PRO A 1 246 ? -6.588 -8.183 7.981 1.00 91.62 246 PRO A N 1
ATOM 1853 C CA . PRO A 1 246 ? -7.820 -8.918 8.205 1.00 91.62 246 PRO A CA 1
ATOM 1854 C C . PRO A 1 246 ? -8.918 -7.922 8.584 1.00 91.62 246 PRO A C 1
ATOM 1856 O O . PRO A 1 246 ? -8.695 -6.988 9.359 1.00 91.62 246 PRO A O 1
ATOM 1859 N N . ARG A 1 247 ? -10.096 -8.100 7.994 1.00 85.94 247 ARG A N 1
ATOM 1860 C CA . ARG A 1 247 ? -11.323 -7.426 8.390 1.00 85.94 247 ARG A CA 1
ATOM 1861 C C . ARG A 1 247 ? -11.556 -7.777 9.850 1.00 85.94 247 ARG A C 1
ATOM 1863 O O . ARG A 1 247 ? -11.429 -8.942 10.214 1.00 85.94 247 ARG A O 1
ATOM 1870 N N . ASP A 1 248 ? -11.908 -6.788 10.659 1.00 73.06 248 ASP A N 1
ATOM 1871 C CA . ASP A 1 248 ? -12.321 -7.020 12.038 1.00 73.06 248 ASP A CA 1
ATOM 1872 C C . ASP A 1 248 ? -13.509 -7.997 12.033 1.00 73.06 248 ASP A C 1
ATOM 1874 O O . ASP A 1 248 ? -14.640 -7.609 11.739 1.00 73.06 248 ASP A O 1
ATOM 1878 N N . SER A 1 249 ? -13.244 -9.282 12.287 1.00 53.50 249 SER A N 1
ATOM 1879 C CA . SER A 1 249 ? -14.265 -10.332 12.359 1.00 53.50 249 SER A CA 1
ATOM 1880 C C . SER A 1 249 ? -15.242 -10.055 13.499 1.00 53.50 249 SER A C 1
ATOM 1882 O O . SER A 1 249 ? -16.432 -10.320 13.366 1.00 53.50 249 SER A O 1
ATOM 1884 N N . ASP A 1 250 ? -14.769 -9.395 14.557 1.00 47.91 250 ASP A N 1
ATOM 1885 C CA . ASP A 1 250 ? -15.582 -9.021 15.716 1.00 47.91 250 ASP A CA 1
ATOM 1886 C C . ASP A 1 250 ? -16.505 -7.821 15.439 1.00 47.91 250 ASP A C 1
ATOM 1888 O O . ASP A 1 250 ? -17.484 -7.615 16.147 1.00 47.91 250 ASP A O 1
ATOM 1892 N N . ALA A 1 251 ? -16.261 -7.050 14.372 1.00 48.09 251 ALA A N 1
ATOM 1893 C CA . ALA A 1 251 ? -17.118 -5.922 13.995 1.00 48.09 251 ALA A CA 1
ATOM 1894 C C . ALA A 1 251 ? -18.286 -6.323 13.073 1.00 48.09 251 ALA A C 1
ATOM 1896 O O . ALA A 1 251 ? -19.086 -5.466 12.691 1.00 48.09 251 ALA A O 1
ATOM 1897 N N . ALA A 1 252 ? -18.360 -7.591 12.649 1.00 43.66 252 ALA A N 1
ATOM 1898 C CA . ALA A 1 252 ? -19.369 -8.061 11.699 1.00 43.66 252 ALA A CA 1
ATOM 1899 C C . ALA A 1 252 ? -20.568 -8.763 12.362 1.00 43.66 252 ALA A C 1
ATOM 1901 O O . ALA A 1 252 ? -21.658 -8.690 11.798 1.00 43.66 252 ALA A O 1
ATOM 1902 N N . ASP A 1 253 ? -20.391 -9.364 13.546 1.00 37.91 253 ASP A N 1
ATOM 1903 C CA . ASP A 1 253 ? -21.454 -10.096 14.259 1.00 37.91 253 ASP A CA 1
ATOM 1904 C C . ASP A 1 253 ? -21.879 -9.466 15.597 1.00 37.91 253 ASP A C 1
ATOM 1906 O O . ASP A 1 253 ? -22.921 -9.837 16.149 1.00 37.91 253 ASP A O 1
ATOM 1910 N N . GLU A 1 254 ? -21.178 -8.441 16.094 1.00 36.56 254 GLU A N 1
ATOM 1911 C CA . GLU A 1 254 ? -21.784 -7.542 17.074 1.00 36.56 254 GLU A CA 1
ATOM 1912 C C . GLU A 1 254 ? -22.773 -6.629 16.347 1.00 36.56 254 GLU A C 1
ATOM 1914 O O . GLU A 1 254 ? -22.428 -5.613 15.741 1.00 36.56 254 GLU A O 1
ATOM 1919 N N . ASN A 1 255 ? -24.045 -7.021 16.420 1.00 38.16 255 ASN A N 1
ATOM 1920 C CA . ASN A 1 255 ? -25.191 -6.123 16.361 1.00 38.16 255 ASN A CA 1
ATOM 1921 C C . ASN A 1 255 ? -24.757 -4.722 16.862 1.00 38.16 255 ASN A C 1
ATOM 1923 O O . ASN A 1 255 ? -24.289 -4.647 18.001 1.00 38.16 255 ASN A O 1
ATOM 1927 N N . PRO A 1 256 ? -24.863 -3.629 16.074 1.00 42.31 256 PRO A N 1
ATOM 1928 C CA . PRO A 1 256 ? -24.280 -2.311 16.390 1.00 42.31 256 PRO A CA 1
ATOM 1929 C C . PRO A 1 256 ? -24.911 -1.592 17.606 1.00 42.31 256 PRO A C 1
ATOM 1931 O O . PRO A 1 256 ? -24.948 -0.365 17.674 1.00 42.31 256 PRO A O 1
ATOM 1934 N N . GLY A 1 257 ? -25.447 -2.336 18.573 1.00 37.91 257 GLY A N 1
ATOM 1935 C CA . GLY A 1 257 ? -26.257 -1.851 19.675 1.00 37.91 257 GLY A CA 1
ATOM 1936 C C . GLY A 1 257 ? -25.669 -1.975 21.080 1.00 37.91 257 GLY A C 1
ATOM 1937 O O . GLY A 1 257 ? -26.330 -1.461 21.978 1.00 37.91 257 GLY A O 1
ATOM 1938 N N . GLN A 1 258 ? -24.516 -2.617 21.339 1.00 40.66 258 GLN A N 1
ATOM 1939 C CA . GLN A 1 258 ? -24.178 -2.950 22.743 1.00 40.66 258 GLN A CA 1
ATOM 1940 C C . GLN A 1 258 ? -22.754 -2.745 23.274 1.00 40.66 258 GLN A C 1
ATOM 1942 O O . GLN A 1 258 ? -22.555 -2.975 24.463 1.00 40.66 258 GLN A O 1
ATOM 1947 N N . ASN A 1 259 ? -21.829 -2.153 22.518 1.00 43.03 259 ASN A N 1
ATOM 1948 C CA . ASN A 1 259 ? -20.646 -1.511 23.106 1.00 43.03 259 ASN A CA 1
ATOM 1949 C C . ASN A 1 259 ? -20.736 0.001 22.878 1.00 43.03 259 ASN A C 1
ATOM 1951 O O . ASN A 1 259 ? -20.251 0.520 21.883 1.00 43.03 259 ASN A O 1
ATOM 1955 N N . GLY A 1 260 ? -21.451 0.685 23.783 1.00 43.72 260 GLY A N 1
ATOM 1956 C CA . GLY A 1 260 ? -21.523 2.148 23.867 1.00 43.72 260 GLY A CA 1
ATOM 1957 C C . GLY A 1 260 ? -21.882 2.827 22.548 1.00 43.72 260 GLY A C 1
ATOM 1958 O O . GLY A 1 260 ? -21.009 3.370 21.880 1.00 43.72 260 GLY A O 1
ATOM 1959 N N . GLY A 1 261 ? -23.166 2.795 22.178 1.00 41.41 261 GLY A N 1
ATOM 1960 C CA . GLY A 1 261 ? -23.639 3.348 20.913 1.00 41.41 261 GLY A CA 1
ATOM 1961 C C . GLY A 1 261 ? -23.070 4.750 20.590 1.00 41.41 261 GLY A C 1
ATOM 1962 O O . GLY A 1 261 ? -22.773 5.523 21.503 1.00 41.41 261 GLY A O 1
ATOM 1963 N N . PRO A 1 262 ? -22.954 5.099 19.297 1.00 44.47 262 PRO A N 1
ATOM 1964 C CA . PRO A 1 262 ? -22.232 6.258 18.732 1.00 44.47 262 PRO A CA 1
ATOM 1965 C C . PRO A 1 262 ? -22.704 7.675 19.157 1.00 44.47 262 PRO A C 1
ATOM 1967 O O . PRO A 1 262 ? -22.391 8.673 18.521 1.00 44.47 262 PRO A O 1
ATOM 1970 N N . SER A 1 263 ? -23.413 7.801 20.275 1.00 51.50 263 SER A N 1
ATOM 1971 C CA . SER A 1 263 ? -23.634 9.033 21.040 1.00 51.50 263 SER A CA 1
ATOM 1972 C C . SER A 1 263 ? -22.572 9.298 22.130 1.00 51.50 263 SER A C 1
ATOM 1974 O O . SER A 1 263 ? -22.772 10.183 22.956 1.00 51.50 263 SER A O 1
ATOM 1976 N N . ALA A 1 264 ? -21.485 8.520 22.203 1.00 65.00 264 ALA A N 1
ATOM 1977 C CA . ALA A 1 264 ? -20.676 8.401 23.425 1.00 65.00 264 ALA A CA 1
ATOM 1978 C C . ALA A 1 264 ? -19.589 9.469 23.653 1.00 65.00 264 ALA A C 1
ATOM 1980 O O . ALA A 1 264 ? -19.145 9.641 24.788 1.00 65.00 264 ALA A O 1
ATOM 1981 N N . PHE A 1 265 ? -19.143 10.189 22.622 1.00 83.62 265 PHE A N 1
ATOM 1982 C CA . PHE A 1 265 ? -18.007 11.100 22.772 1.00 83.62 265 PHE A CA 1
ATOM 1983 C C . PHE A 1 265 ? -18.440 12.563 22.842 1.00 83.62 265 PHE A C 1
ATOM 1985 O O . PHE A 1 265 ? -19.012 13.107 21.895 1.00 83.62 265 PHE A O 1
ATOM 1992 N N . ALA A 1 266 ? -18.130 13.210 23.965 1.00 92.88 266 ALA A N 1
ATOM 1993 C CA . ALA A 1 266 ? -18.299 14.646 24.116 1.00 92.88 266 ALA A CA 1
ATOM 1994 C C . ALA A 1 266 ? -17.250 15.402 23.283 1.00 92.88 266 ALA A C 1
ATOM 1996 O O . ALA A 1 266 ? -16.136 14.922 23.058 1.00 92.88 266 ALA A O 1
ATOM 1997 N N . ALA A 1 267 ? -17.586 16.616 22.844 1.00 95.38 267 ALA A N 1
ATOM 1998 C CA . ALA A 1 267 ? -16.586 17.520 22.284 1.00 95.38 267 ALA A CA 1
ATOM 1999 C C . ALA A 1 267 ? -15.452 17.737 23.304 1.00 95.38 267 ALA A C 1
ATOM 2001 O O . ALA A 1 267 ? -15.705 17.943 24.491 1.00 95.38 267 ALA A O 1
ATOM 2002 N N . GLY A 1 268 ? -14.206 17.666 22.843 1.00 95.62 268 GLY A N 1
ATOM 2003 C CA . GLY A 1 268 ? -13.004 17.717 23.673 1.00 95.62 268 GLY A CA 1
ATOM 2004 C C . GLY A 1 268 ? -12.493 16.356 24.158 1.00 95.62 268 GLY A C 1
ATOM 2005 O O . GLY A 1 268 ? -11.375 16.297 24.668 1.00 95.62 268 GLY A O 1
ATOM 2006 N N . THR A 1 269 ? -13.240 15.257 23.989 1.00 96.06 269 THR A N 1
ATOM 2007 C CA . THR A 1 269 ? -12.745 13.922 24.360 1.00 96.06 269 THR A CA 1
ATOM 2008 C C . THR A 1 269 ? -11.535 13.539 23.506 1.00 96.06 269 THR A C 1
ATOM 2010 O O . THR A 1 269 ? -11.576 13.633 22.276 1.00 96.06 269 THR A O 1
ATOM 2013 N N . LYS A 1 270 ? -10.455 13.098 24.164 1.00 96.69 270 LYS A N 1
ATOM 2014 C CA . LYS A 1 270 ? -9.284 12.519 23.501 1.00 96.69 270 LYS A CA 1
ATOM 2015 C C . LYS A 1 270 ? -9.610 11.108 23.030 1.00 96.69 270 LYS A C 1
ATOM 2017 O O . LYS A 1 270 ? -10.106 10.281 23.791 1.00 96.69 270 LYS A O 1
ATOM 2022 N N . VAL A 1 271 ? -9.338 10.861 21.760 1.00 95.94 271 VAL A N 1
ATOM 2023 C CA . VAL A 1 271 ? -9.649 9.614 21.067 1.00 95.94 271 VAL A CA 1
ATOM 2024 C C . VAL A 1 271 ? -8.469 9.196 20.199 1.00 95.94 271 VAL A C 1
ATOM 2026 O O . VAL A 1 271 ? -7.498 9.938 20.017 1.00 95.94 271 VAL A O 1
ATOM 2029 N N . ARG A 1 272 ? -8.561 7.999 19.639 1.00 93.00 272 ARG A N 1
ATOM 2030 C CA . ARG A 1 272 ? -7.743 7.551 18.518 1.00 93.00 272 ARG A CA 1
ATOM 2031 C C . ARG A 1 272 ? -8.650 7.114 17.374 1.00 93.00 272 ARG A C 1
ATOM 2033 O O . ARG A 1 272 ? -9.698 6.518 17.605 1.00 93.00 272 ARG A O 1
ATOM 2040 N N . TYR A 1 273 ? -8.250 7.428 16.150 1.00 93.88 273 TYR A N 1
ATOM 2041 C CA . TYR A 1 273 ? -8.956 7.048 14.928 1.00 93.88 273 TYR A CA 1
ATOM 2042 C C . TYR A 1 273 ? -8.162 5.996 14.164 1.00 93.88 273 TYR A C 1
ATOM 2044 O O . TYR A 1 273 ? -6.972 6.195 13.916 1.00 93.88 273 TYR A O 1
ATOM 2052 N N . SER A 1 274 ? -8.813 4.888 13.807 1.00 86.25 274 SER A N 1
ATOM 2053 C CA . SER A 1 274 ? -8.229 3.860 12.951 1.00 86.25 274 SER A CA 1
ATOM 2054 C C . SER A 1 274 ? -8.428 4.233 11.491 1.00 86.25 274 SER A C 1
ATOM 2056 O O . SER A 1 274 ? -9.545 4.209 10.969 1.00 86.25 274 SER A O 1
ATOM 2058 N N . PHE A 1 275 ? -7.324 4.530 10.815 1.00 82.50 275 PHE A N 1
ATOM 2059 C CA . PHE A 1 275 ? -7.289 4.653 9.368 1.00 82.50 275 PHE A CA 1
ATOM 2060 C C . PHE A 1 275 ? -6.276 3.660 8.821 1.00 82.50 275 PHE A C 1
ATOM 2062 O O . PHE A 1 275 ? -5.085 3.727 9.125 1.00 82.50 275 PHE A O 1
ATOM 2069 N N . LEU A 1 276 ? -6.770 2.699 8.036 1.00 67.12 276 LEU A N 1
ATOM 2070 C CA . LEU A 1 276 ? -5.946 1.682 7.371 1.00 67.12 276 LEU A CA 1
ATOM 2071 C C . LEU A 1 276 ? -5.051 0.891 8.338 1.00 67.12 276 LEU A C 1
ATOM 2073 O O . LEU A 1 276 ? -3.909 0.549 8.032 1.00 67.12 276 LEU A O 1
ATOM 2077 N N . GLY A 1 277 ? -5.583 0.602 9.529 1.00 66.69 277 GLY A N 1
ATOM 2078 C CA . GLY A 1 277 ? -4.894 -0.168 10.561 1.00 66.69 277 GLY A CA 1
ATOM 2079 C C . GLY A 1 277 ? -3.801 0.603 11.304 1.00 66.69 277 GLY A C 1
ATOM 2080 O O . GLY A 1 277 ? -3.012 -0.029 12.011 1.00 66.69 277 GLY A O 1
ATOM 2081 N N . TYR A 1 278 ? -3.728 1.925 11.141 1.00 69.19 278 TYR A N 1
ATOM 2082 C CA . TYR A 1 278 ? -2.930 2.825 11.971 1.00 69.19 278 TYR A CA 1
ATOM 2083 C C . TYR A 1 278 ? -3.847 3.666 12.854 1.00 69.19 278 TYR A C 1
ATOM 2085 O O . TYR A 1 278 ? -4.919 4.088 12.423 1.00 69.19 278 TYR A O 1
ATOM 2093 N N . TRP A 1 279 ? -3.408 3.909 14.087 1.00 86.12 279 TRP A N 1
ATOM 2094 C CA . TRP A 1 279 ? -4.142 4.701 15.066 1.00 86.12 279 TRP A CA 1
ATOM 2095 C C . TRP A 1 279 ? -3.574 6.113 15.141 1.00 86.12 279 TRP A C 1
ATOM 2097 O O . TRP A 1 279 ? -2.416 6.302 15.511 1.00 86.12 279 TRP A O 1
ATOM 2107 N N . TYR A 1 280 ? -4.408 7.098 14.829 1.00 90.00 280 TYR A N 1
ATOM 2108 C CA . TYR A 1 280 ? -4.051 8.511 14.860 1.00 90.00 280 TYR A CA 1
ATOM 2109 C C . TYR A 1 280 ? -4.661 9.165 16.101 1.00 90.00 280 TYR A C 1
ATOM 2111 O O . TYR A 1 280 ? -5.879 9.080 16.284 1.00 90.00 280 TYR A O 1
ATOM 2119 N N . PRO A 1 281 ? -3.859 9.799 16.975 1.00 94.75 281 PRO A N 1
ATOM 2120 C CA . PRO A 1 281 ? -4.389 10.510 18.128 1.00 94.75 281 PRO A CA 1
ATOM 2121 C C . PRO A 1 281 ? -5.163 11.751 17.672 1.00 94.75 281 PRO A C 1
ATOM 2123 O O . PRO A 1 281 ? -4.708 12.509 16.812 1.00 94.75 281 PRO A O 1
ATOM 2126 N N . ALA A 1 282 ? -6.344 11.951 18.246 1.00 97.69 282 ALA A N 1
ATOM 2127 C CA . ALA A 1 282 ? -7.226 13.045 17.879 1.00 97.69 282 ALA A CA 1
ATOM 2128 C C . ALA A 1 282 ? -8.089 13.510 19.058 1.00 97.69 282 ALA A C 1
ATOM 2130 O O . ALA A 1 282 ? -8.141 12.906 20.131 1.00 97.69 282 ALA A O 1
ATOM 2131 N N . THR A 1 283 ? -8.797 14.609 18.834 1.00 97.81 283 THR A N 1
ATOM 2132 C CA . THR A 1 283 ? -9.771 15.195 19.749 1.00 97.81 283 THR A CA 1
ATOM 2133 C C . THR A 1 283 ? -11.112 15.306 19.041 1.00 97.81 283 THR A C 1
ATOM 2135 O O . THR A 1 283 ? -11.184 15.763 17.902 1.00 97.81 283 THR A O 1
ATOM 2138 N N . ILE A 1 284 ? -12.190 14.911 19.710 1.00 97.56 284 ILE A N 1
ATOM 2139 C CA . ILE A 1 284 ? -13.546 15.040 19.167 1.00 97.56 284 ILE A CA 1
ATOM 2140 C C . ILE A 1 284 ? -13.913 16.523 19.104 1.00 97.56 284 ILE A C 1
ATOM 2142 O O . ILE A 1 284 ? -13.924 17.208 20.123 1.00 97.56 284 ILE A O 1
ATOM 2146 N N . VAL A 1 285 ? -14.249 17.021 17.918 1.00 97.06 285 VAL A N 1
ATOM 2147 C CA . VAL A 1 285 ? -14.797 18.373 17.722 1.00 97.06 285 VAL A CA 1
ATOM 2148 C C . VAL A 1 285 ? -16.312 18.340 17.895 1.00 97.06 285 VAL A C 1
ATOM 2150 O O . VAL A 1 285 ? -16.891 19.146 18.618 1.00 97.06 285 VAL A O 1
ATOM 2153 N N . SER A 1 286 ? -16.958 17.375 17.248 1.00 95.19 286 SER A N 1
ATOM 2154 C CA . SER A 1 286 ? -18.377 17.069 17.402 1.00 95.19 286 SER A CA 1
ATOM 2155 C C . SER A 1 286 ? -18.605 15.606 17.045 1.00 95.19 286 SER A C 1
ATOM 2157 O O . SER A 1 286 ? -17.872 15.048 16.232 1.00 95.19 286 SER A O 1
ATOM 2159 N N . CYS A 1 287 ? -19.604 14.957 17.634 1.00 92.88 287 CYS A N 1
ATOM 2160 C CA . CYS A 1 287 ? -19.959 13.605 17.224 1.00 92.88 287 CYS A CA 1
ATOM 2161 C C . CYS A 1 287 ? -21.473 13.393 17.195 1.00 92.88 287 CYS A C 1
ATOM 2163 O O . CYS A 1 287 ? -22.233 14.017 17.933 1.00 92.88 287 CYS A O 1
ATOM 2165 N N . SER A 1 288 ? -21.894 12.538 16.272 1.00 88.50 288 SER A N 1
ATOM 2166 C CA . SER A 1 288 ? -23.254 12.058 16.061 1.00 88.50 288 SER A CA 1
ATOM 2167 C C . SER A 1 288 ? -23.251 10.532 16.084 1.00 88.50 288 SER A C 1
ATOM 2169 O O . SER A 1 288 ? -22.198 9.918 15.933 1.00 88.50 288 SER A O 1
ATOM 2171 N N . ALA A 1 289 ? -24.441 9.926 16.114 1.00 82.94 289 ALA A N 1
ATOM 2172 C CA . ALA A 1 289 ? -24.649 8.475 16.120 1.00 82.94 289 ALA A CA 1
ATOM 2173 C C . ALA A 1 289 ? -24.072 7.694 14.916 1.00 82.94 289 ALA A C 1
ATOM 2175 O O . ALA A 1 289 ? -24.298 6.503 14.788 1.00 82.94 289 ALA A O 1
ATOM 2176 N N . SER A 1 290 ? -23.360 8.313 13.989 1.00 86.00 290 SER A N 1
ATOM 2177 C CA . SER A 1 290 ? -22.674 7.572 12.920 1.00 86.00 290 SER A CA 1
ATOM 2178 C C . SER A 1 290 ? -21.340 8.183 12.548 1.00 86.00 290 SER A C 1
ATOM 2180 O O . SER A 1 290 ? -20.485 7.488 12.008 1.00 86.00 290 SER A O 1
ATOM 2182 N N . ARG A 1 291 ? -21.136 9.467 12.852 1.00 92.50 291 ARG A N 1
ATOM 2183 C CA . ARG A 1 291 ? -19.958 10.206 12.425 1.00 92.50 291 ARG A CA 1
ATOM 2184 C C . ARG A 1 291 ? -19.438 11.127 13.507 1.00 92.50 291 ARG A C 1
ATOM 2186 O O . ARG A 1 291 ? -20.226 11.861 14.108 1.00 92.50 291 ARG A O 1
ATOM 2193 N N . CYS A 1 292 ? -18.120 11.155 13.665 1.00 95.31 292 CYS A N 1
ATOM 2194 C CA . CYS A 1 292 ? -17.429 12.131 14.496 1.00 95.31 292 CYS A CA 1
ATOM 2195 C C . CYS A 1 292 ? -16.569 13.047 13.623 1.00 95.31 292 CYS A C 1
ATOM 2197 O O . CYS A 1 292 ? -15.847 12.578 12.747 1.00 95.31 292 CYS A O 1
ATOM 2199 N N . LYS A 1 293 ? -16.620 14.353 13.879 1.00 97.12 293 LYS A N 1
ATOM 2200 C CA . LYS A 1 293 ? -15.615 15.300 13.410 1.00 97.12 293 LYS A CA 1
ATOM 2201 C C . LYS A 1 293 ? -14.446 15.289 14.391 1.00 97.12 293 LYS A C 1
ATOM 2203 O O . LYS A 1 293 ? -14.642 15.517 15.585 1.00 97.12 293 LYS A O 1
ATOM 2208 N N . LEU A 1 294 ? -13.254 15.022 13.883 1.00 97.50 294 LEU A N 1
ATOM 2209 C CA . LEU A 1 294 ? -12.014 14.907 14.634 1.00 97.50 294 LEU A CA 1
ATOM 2210 C C . LEU A 1 294 ? -11.082 16.065 14.301 1.00 97.50 294 LEU A C 1
ATOM 2212 O O . LEU A 1 294 ? -11.006 16.481 13.150 1.00 97.50 294 LEU A O 1
ATOM 2216 N N . HIS A 1 295 ? -10.362 16.535 15.312 1.00 97.94 295 HIS A N 1
ATOM 2217 C CA . HIS A 1 295 ? -9.178 17.371 15.185 1.00 97.94 295 HIS A CA 1
ATOM 2218 C C . HIS A 1 295 ? -7.968 16.513 15.545 1.00 97.94 295 HIS A C 1
ATOM 2220 O O . HIS A 1 295 ? -7.863 16.057 16.687 1.00 97.94 295 HIS A O 1
ATOM 2226 N N . TYR A 1 296 ? -7.094 16.236 14.584 1.00 96.75 296 TYR A N 1
ATOM 2227 C CA . TYR A 1 296 ? -5.905 15.420 14.821 1.00 96.75 296 TYR A CA 1
ATOM 2228 C C . TYR A 1 296 ? -4.898 16.166 15.703 1.00 96.75 296 TYR A C 1
ATOM 2230 O O . TYR A 1 296 ? -4.770 17.382 15.612 1.00 96.75 296 TYR A O 1
ATOM 2238 N N . ASP A 1 297 ? -4.183 15.443 16.571 1.00 92.44 297 ASP A N 1
ATOM 2239 C CA . ASP A 1 297 ? -3.153 16.058 17.423 1.00 92.44 297 ASP A CA 1
ATOM 2240 C C . ASP A 1 297 ? -1.920 16.507 16.599 1.00 92.44 297 ASP A C 1
ATOM 2242 O O . ASP A 1 297 ? -1.163 17.372 17.041 1.00 92.44 297 ASP A O 1
ATOM 2246 N N . ASP A 1 298 ? -1.706 15.923 15.412 1.00 88.19 298 ASP A N 1
ATOM 2247 C CA . ASP A 1 298 ? -0.643 16.318 14.483 1.00 88.19 298 ASP A CA 1
ATOM 2248 C C . ASP A 1 298 ? -1.106 17.505 13.609 1.00 88.19 298 ASP A C 1
ATOM 2250 O O . ASP A 1 298 ? -2.080 17.372 12.860 1.00 88.19 298 ASP A O 1
ATOM 2254 N N . PRO A 1 299 ? -0.407 18.658 13.670 1.00 87.31 299 PRO A N 1
ATOM 2255 C CA . PRO A 1 299 ? -0.821 19.896 13.011 1.00 87.31 299 PRO A CA 1
ATOM 2256 C C . PRO A 1 299 ? -0.766 19.845 11.478 1.00 87.31 299 PRO A C 1
ATOM 2258 O O . PRO A 1 299 ? -1.239 20.779 10.829 1.00 87.31 299 PRO A O 1
ATOM 2261 N N . GLN A 1 300 ? -0.172 18.807 10.882 1.00 86.06 300 GLN A N 1
ATOM 2262 C CA . GLN A 1 300 ? -0.169 18.628 9.429 1.00 86.06 300 GLN A CA 1
ATOM 2263 C C . GLN A 1 300 ? -1.535 18.188 8.889 1.00 86.06 300 GLN A C 1
ATOM 2265 O O . GLN A 1 300 ? -1.828 18.415 7.712 1.00 86.06 300 GLN A O 1
ATOM 2270 N N . TYR A 1 301 ? -2.379 17.583 9.728 1.00 86.88 301 TYR A N 1
ATOM 2271 C CA . TYR A 1 301 ? -3.690 17.092 9.323 1.00 86.88 301 TYR A CA 1
ATOM 2272 C C . TYR A 1 301 ? -4.788 18.093 9.679 1.00 86.88 301 TYR A C 1
ATOM 2274 O O . TYR A 1 301 ? -4.807 18.695 10.750 1.00 86.88 301 TYR A O 1
ATOM 2282 N N . GLN A 1 302 ? -5.728 18.269 8.754 1.00 92.12 302 GLN A N 1
ATOM 2283 C CA . GLN A 1 302 ? -6.905 19.107 8.968 1.00 92.12 302 GLN A CA 1
ATOM 2284 C C . GLN A 1 302 ? -8.010 18.314 9.660 1.00 92.12 302 GLN A C 1
ATOM 2286 O O . GLN A 1 302 ? -8.008 17.084 9.643 1.00 92.12 302 GLN A O 1
ATOM 2291 N N . ASP A 1 303 ? -8.987 19.026 10.220 1.00 95.94 303 ASP A N 1
ATOM 2292 C CA . ASP A 1 303 ? -10.179 18.387 10.760 1.00 95.94 303 ASP A CA 1
ATOM 2293 C C . ASP A 1 303 ? -10.861 17.501 9.711 1.00 95.94 303 ASP A C 1
ATOM 2295 O O . ASP A 1 303 ? -11.148 17.940 8.594 1.00 95.94 303 ASP A O 1
ATOM 2299 N N . GLU A 1 304 ? -11.237 16.292 10.108 1.00 96.31 304 GLU A N 1
ATOM 2300 C CA . GLU A 1 304 ? -11.914 15.340 9.235 1.00 96.31 304 GLU A CA 1
ATOM 2301 C C . GLU A 1 304 ? -13.158 14.783 9.918 1.00 96.31 304 GLU A C 1
ATOM 2303 O O . GLU A 1 304 ? -13.206 14.617 11.133 1.00 96.31 304 GLU A O 1
ATOM 2308 N N . THR A 1 305 ? -14.202 14.499 9.140 1.00 95.62 305 THR A N 1
ATOM 2309 C CA . THR A 1 305 ? -15.377 13.794 9.657 1.00 95.62 305 THR A CA 1
ATOM 2310 C C . THR A 1 305 ? -15.303 12.323 9.263 1.00 95.62 305 THR A C 1
ATOM 2312 O O . THR A 1 305 ? -15.399 12.000 8.082 1.00 95.62 305 THR A O 1
ATOM 2315 N N . VAL A 1 306 ? -15.216 11.434 10.245 1.00 94.25 306 VAL A N 1
ATOM 2316 C CA . VAL A 1 306 ? -14.996 9.992 10.066 1.00 94.25 306 VAL A CA 1
ATOM 2317 C C . VAL A 1 306 ? -16.184 9.184 10.585 1.00 94.25 306 VAL A C 1
ATOM 2319 O O . VAL A 1 306 ? -17.031 9.720 11.305 1.00 94.25 306 VAL A O 1
ATOM 2322 N N . ASP A 1 307 ? -16.262 7.902 10.228 1.00 91.06 307 ASP A N 1
ATOM 2323 C CA . ASP A 1 307 ? -17.249 6.993 10.817 1.00 91.06 307 ASP A CA 1
ATOM 2324 C C . ASP A 1 307 ? -16.933 6.751 12.298 1.00 91.06 307 ASP A C 1
ATOM 2326 O O . ASP A 1 307 ? -15.816 6.376 12.654 1.00 91.06 307 ASP A O 1
ATOM 2330 N N . ALA A 1 308 ? -17.938 6.909 13.161 1.00 90.44 308 ALA A N 1
ATOM 2331 C CA . ALA A 1 308 ? -17.794 6.771 14.611 1.00 90.44 308 ALA A CA 1
ATOM 2332 C C . ALA A 1 308 ? -17.315 5.370 15.034 1.00 90.44 308 ALA A C 1
ATOM 2334 O O . ALA A 1 308 ? -16.637 5.240 16.045 1.00 90.44 308 ALA A O 1
ATOM 2335 N N . LYS A 1 309 ? -17.598 4.335 14.230 1.00 88.88 309 LYS A N 1
ATOM 2336 C CA . LYS A 1 309 ? -17.134 2.955 14.467 1.00 88.88 309 LYS A CA 1
ATOM 2337 C C . LYS A 1 309 ? -15.607 2.793 14.405 1.00 88.88 309 LYS A C 1
ATOM 2339 O O . LYS A 1 309 ? -15.089 1.805 14.897 1.00 88.88 309 LYS A O 1
ATOM 2344 N N . ASN A 1 310 ? -14.901 3.738 13.782 1.00 91.25 310 ASN A N 1
ATOM 2345 C CA . ASN A 1 310 ? -13.442 3.715 13.656 1.00 91.25 310 ASN A CA 1
ATOM 2346 C C . ASN A 1 310 ? -12.758 4.554 14.753 1.00 91.25 310 ASN A C 1
ATOM 2348 O O . ASN A 1 310 ? -11.555 4.806 14.668 1.00 91.25 310 ASN A O 1
ATOM 2352 N N . VAL A 1 311 ? -13.516 5.057 15.732 1.00 92.56 311 VAL A N 1
ATOM 2353 C CA . VAL A 1 311 ? -13.035 5.964 16.775 1.00 92.56 311 VAL A CA 1
ATOM 2354 C C . VAL A 1 311 ? -13.122 5.278 18.131 1.00 92.56 311 VAL A C 1
ATOM 2356 O O . VAL A 1 311 ? -14.184 4.808 18.527 1.00 92.56 311 VAL A O 1
ATOM 2359 N N . GLU A 1 312 ? -12.015 5.273 18.867 1.00 91.94 312 GLU A N 1
ATOM 2360 C CA . GLU A 1 312 ? -11.930 4.698 20.210 1.00 91.94 312 GLU A CA 1
ATOM 2361 C C . GLU A 1 312 ? -11.476 5.748 21.226 1.00 91.94 312 GLU A C 1
ATOM 2363 O O . GLU A 1 312 ? -10.669 6.625 20.906 1.00 91.94 312 GLU A O 1
ATOM 2368 N N . ALA A 1 313 ? -11.957 5.648 22.468 1.00 91.00 313 ALA A N 1
ATOM 2369 C CA . ALA A 1 313 ? -11.418 6.437 23.574 1.00 91.00 313 ALA A CA 1
ATOM 2370 C C . ALA A 1 313 ? -9.916 6.156 23.738 1.00 91.00 313 ALA A C 1
ATOM 2372 O O . ALA A 1 313 ? -9.485 5.005 23.632 1.00 91.00 313 ALA A O 1
ATOM 2373 N N . ARG A 1 314 ? -9.131 7.205 23.994 1.00 83.75 314 ARG A N 1
ATOM 2374 C CA . ARG A 1 314 ? -7.706 7.088 24.317 1.00 83.75 314 ARG A CA 1
ATOM 2375 C C . ARG A 1 314 ? -7.481 7.086 25.824 1.00 83.75 314 ARG A C 1
ATOM 2377 O O . ARG A 1 314 ? -8.175 7.865 26.514 1.00 83.75 314 ARG A O 1
#

Foldseek 3Di:
DPPVVVVVVVVVVVVVVVCDPPPLDDDDAQAWKWACDVNDTFIWGFHDQDPQATKTFHQDPVPRHTDPPPVPTDIDGDHSVRIHHDPPPDPPPPPDDDPDDDDDDDDDDDDDDDDDDDDDDDDDDDDDDDDDDDDDDDDDDDDDDDDPPDDDQPFADDFAKWFKWAPPPDTDGLFIKGDDGQKIATPVGWIAGWTQDSQQKIQGGTGAHSQFRIWGFDPDPPFTKIWTANDPVCVVVSNRTIIIGGDPPVVPPPPQPPDQFFVHADFQFWKWFDDPNDTFTWTFNDTDRFWTFTHTPDPVDHIDIDTSVRIGGD

Sequence (314 aa):
MRVRHLLHAALALLINVLMGPAFATEFQPGQIVIVQHYGKPEEARVVRQDQYGVLVQWKDWQDGTFHDDLATAPTEYRQPAELSLPSAAAPKPASAPQPAAAPSAEPSTVTRPARPVSNPAARPITRPAGGFIGPATGQKPQADATAAQQPGAMTALPEGEYYCYTYHPNPVVAGVMTITGLSYRTRTGASGDYRLRGDGRVDWLGDAPLGFAVAVLEETDPRAKLRMYLSDADIGNKWKAAVCSPRDSDAADENPGQNGGPSAFAAGTKVRYSFLGYWYPATIVSCSASRCKLHYDDPQYQDETVDAKNVEAR

pLDDT: mean 77.13, std 20.48, range [34.28, 98.12]

Organism: NCBI:txid2021234